Protein AF-B0X6Z0-F1 (afdb_monomer)

Structure (mmCIF, N/CA/C/O backbone):
data_AF-B0X6Z0-F1
#
_entry.id   AF-B0X6Z0-F1
#
loop_
_atom_site.group_PDB
_atom_site.id
_atom_site.type_symbol
_atom_site.label_atom_id
_atom_site.label_alt_id
_atom_site.label_comp_id
_atom_site.label_asym_id
_atom_site.label_entity_id
_atom_site.label_seq_id
_atom_site.pdbx_PDB_ins_code
_atom_site.Cartn_x
_atom_site.Cartn_y
_atom_site.Cartn_z
_atom_site.occupancy
_atom_site.B_iso_or_equiv
_atom_site.auth_seq_id
_atom_site.auth_comp_id
_atom_site.auth_asym_id
_atom_site.auth_atom_id
_atom_site.pdbx_PDB_model_num
ATOM 1 N N . MET A 1 1 ? 10.110 -52.602 -7.445 1.00 34.22 1 MET A N 1
ATOM 2 C CA . MET A 1 1 ? 10.114 -51.368 -8.257 1.00 34.22 1 MET A CA 1
ATOM 3 C C . MET A 1 1 ? 9.434 -50.284 -7.447 1.00 34.22 1 MET A C 1
ATOM 5 O O . MET A 1 1 ? 8.256 -50.415 -7.147 1.00 34.22 1 MET A O 1
ATOM 9 N N . ASN A 1 2 ? 10.219 -49.299 -7.014 1.00 28.97 2 ASN A N 1
ATOM 10 C CA . ASN A 1 2 ? 9.764 -48.130 -6.269 1.00 28.97 2 ASN A CA 1
ATOM 11 C C . ASN A 1 2 ? 8.972 -47.207 -7.196 1.00 28.97 2 ASN A C 1
ATOM 13 O O . ASN A 1 2 ? 9.487 -46.835 -8.247 1.00 28.97 2 ASN A O 1
ATOM 17 N N . ILE A 1 3 ? 7.781 -46.784 -6.779 1.00 31.48 3 ILE A N 1
ATOM 18 C CA . ILE A 1 3 ? 7.167 -45.555 -7.284 1.00 31.48 3 ILE A CA 1
ATOM 19 C C . ILE A 1 3 ? 6.867 -44.697 -6.061 1.00 31.48 3 ILE A C 1
ATOM 21 O O . ILE A 1 3 ? 5.924 -44.934 -5.312 1.00 31.48 3 ILE A O 1
ATOM 25 N N . ILE A 1 4 ? 7.762 -43.739 -5.845 1.00 33.81 4 ILE A N 1
ATOM 26 C CA . ILE A 1 4 ? 7.610 -42.635 -4.908 1.00 33.81 4 ILE A CA 1
ATOM 27 C C . ILE A 1 4 ? 6.585 -41.697 -5.550 1.00 33.81 4 ILE A C 1
ATOM 29 O O . ILE A 1 4 ? 6.889 -41.013 -6.524 1.00 33.81 4 ILE A O 1
ATOM 33 N N . GLY A 1 5 ? 5.350 -41.725 -5.052 1.00 30.39 5 GLY A N 1
ATOM 34 C CA . GLY A 1 5 ? 4.329 -40.743 -5.398 1.00 30.39 5 GLY A CA 1
ATOM 35 C C . GLY A 1 5 ? 4.616 -39.451 -4.645 1.00 30.39 5 GLY A C 1
ATOM 36 O O . GLY A 1 5 ? 4.446 -39.391 -3.430 1.00 30.39 5 GLY A O 1
ATOM 37 N N . ILE A 1 6 ? 5.104 -38.445 -5.364 1.00 36.00 6 ILE A N 1
ATOM 38 C CA . ILE A 1 6 ? 5.365 -37.101 -4.853 1.00 36.00 6 ILE A CA 1
ATOM 39 C C . ILE A 1 6 ? 4.014 -36.467 -4.508 1.00 36.00 6 ILE A C 1
ATOM 41 O O . ILE A 1 6 ? 3.263 -36.057 -5.391 1.00 36.00 6 ILE A O 1
ATOM 45 N N . SER A 1 7 ? 3.695 -36.410 -3.216 1.00 34.91 7 SER A N 1
ATOM 46 C CA . SER A 1 7 ? 2.620 -35.568 -2.698 1.00 34.91 7 SER A CA 1
ATOM 47 C C . SER A 1 7 ? 2.951 -34.113 -3.019 1.00 34.91 7 SER A C 1
ATOM 49 O O . SER A 1 7 ? 3.935 -33.570 -2.514 1.00 34.91 7 SER A O 1
ATOM 51 N N . GLY A 1 8 ? 2.141 -33.502 -3.885 1.00 29.94 8 GLY A N 1
ATOM 52 C CA . GLY A 1 8 ? 2.207 -32.085 -4.215 1.00 29.94 8 GLY A CA 1
ATOM 53 C C . GLY A 1 8 ? 2.088 -31.246 -2.948 1.00 29.94 8 GLY A C 1
ATOM 54 O O . GLY A 1 8 ? 1.051 -31.227 -2.286 1.00 29.94 8 GLY A O 1
ATOM 55 N N . LEU A 1 9 ? 3.182 -30.581 -2.603 1.00 29.55 9 LEU A N 1
ATOM 56 C CA . LEU A 1 9 ? 3.266 -29.650 -1.494 1.00 29.55 9 LEU A CA 1
ATOM 57 C C . LEU A 1 9 ? 2.602 -28.350 -1.961 1.00 29.55 9 LEU A C 1
ATOM 59 O O . LEU A 1 9 ? 3.234 -27.498 -2.579 1.00 29.55 9 LEU A O 1
ATOM 63 N N . ILE A 1 10 ? 1.295 -28.229 -1.726 1.00 29.22 10 ILE A N 1
ATOM 64 C CA . ILE A 1 10 ? 0.615 -26.936 -1.785 1.00 29.22 10 ILE A CA 1
ATOM 65 C C . ILE A 1 10 ? 1.205 -26.119 -0.636 1.00 29.22 10 ILE A C 1
ATOM 67 O O . ILE A 1 10 ? 0.884 -26.352 0.530 1.00 29.22 10 ILE A O 1
ATOM 71 N N . ILE A 1 11 ? 2.103 -25.189 -0.957 1.00 32.22 11 ILE A N 1
ATOM 72 C CA . ILE A 1 11 ? 2.553 -24.172 -0.009 1.00 32.22 11 ILE A CA 1
ATOM 73 C C . ILE A 1 11 ? 1.380 -23.205 0.166 1.00 32.22 11 ILE A C 1
ATOM 75 O O . ILE A 1 11 ? 1.275 -22.182 -0.500 1.00 32.22 11 ILE A O 1
ATOM 79 N N . VAL A 1 12 ? 0.455 -23.563 1.053 1.00 34.00 12 VAL A N 1
ATOM 80 C CA . VAL A 1 12 ? -0.412 -22.581 1.695 1.00 34.00 12 VAL A CA 1
ATOM 81 C C . VAL A 1 12 ? 0.497 -21.840 2.663 1.00 34.00 12 VAL A C 1
ATOM 83 O O . VAL A 1 12 ? 0.968 -22.431 3.636 1.00 34.00 12 VAL A O 1
ATOM 86 N N . ALA A 1 13 ? 0.787 -20.570 2.389 1.00 32.94 13 ALA A N 1
ATOM 87 C CA . ALA A 1 13 ? 1.442 -19.696 3.352 1.00 32.94 13 ALA A CA 1
ATOM 88 C C . ALA A 1 13 ? 0.495 -19.487 4.547 1.00 32.94 13 ALA A C 1
ATOM 90 O O . ALA A 1 13 ? -0.263 -18.523 4.624 1.00 32.94 13 ALA A O 1
ATOM 91 N N . TYR A 1 14 ? 0.498 -20.444 5.474 1.00 32.75 14 TYR A N 1
ATOM 92 C CA . TYR A 1 14 ? -0.059 -20.276 6.803 1.00 32.75 14 TYR A CA 1
ATOM 93 C C . TYR A 1 14 ? 0.848 -19.294 7.543 1.00 32.75 14 TYR A C 1
ATOM 95 O O . TYR A 1 14 ? 1.932 -19.651 8.001 1.00 32.75 14 TYR A O 1
ATOM 103 N N . PHE A 1 15 ? 0.400 -18.047 7.679 1.00 38.81 15 PHE A N 1
ATOM 104 C CA . PHE A 1 15 ? 0.960 -17.115 8.653 1.00 38.81 15 PHE A CA 1
ATOM 105 C C . PHE A 1 15 ? 0.580 -17.590 10.063 1.00 38.81 15 PHE A C 1
ATOM 107 O O . PHE A 1 15 ? -0.334 -17.066 10.696 1.00 38.81 15 PHE A O 1
ATOM 114 N N . SER A 1 16 ? 1.257 -18.627 10.556 1.00 35.12 16 SER A N 1
ATOM 115 C CA . SER A 1 16 ? 1.177 -19.064 11.947 1.00 35.12 16 SER A CA 1
ATOM 116 C C . SER A 1 16 ? 2.474 -18.721 12.677 1.00 35.12 16 SER A C 1
ATOM 118 O O . SER A 1 16 ? 3.439 -19.475 12.635 1.00 35.12 16 SER A O 1
ATOM 120 N N . GLY A 1 17 ? 2.447 -17.579 13.369 1.00 44.34 17 GLY A N 1
ATOM 121 C CA . GLY A 1 17 ? 3.056 -17.400 14.689 1.00 44.34 17 GLY A CA 1
ATOM 122 C C . GLY A 1 17 ? 4.579 -17.471 14.814 1.00 44.34 17 GLY A C 1
ATOM 123 O O . GLY A 1 17 ? 5.116 -18.447 15.325 1.00 44.34 17 GLY A O 1
ATOM 124 N N . ALA A 1 18 ? 5.236 -16.342 14.563 1.00 31.64 18 ALA A N 1
ATOM 125 C CA . ALA A 1 18 ? 6.288 -15.834 15.442 1.00 31.64 18 ALA A CA 1
ATOM 126 C C . ALA A 1 18 ? 5.908 -14.389 15.800 1.00 31.64 18 ALA A C 1
ATOM 128 O O . ALA A 1 18 ? 5.346 -13.696 14.953 1.00 31.64 18 ALA A O 1
ATOM 129 N N . CYS A 1 19 ? 6.168 -13.933 17.031 1.00 35.41 19 CYS A N 1
ATOM 130 C CA . CYS A 1 19 ? 6.003 -12.534 17.445 1.00 35.41 19 CYS A CA 1
ATOM 131 C C . CYS A 1 19 ? 6.966 -11.618 16.668 1.00 35.41 19 CYS A C 1
ATOM 133 O O . CYS A 1 19 ? 7.902 -11.065 17.238 1.00 35.41 19 CYS A O 1
ATOM 135 N N . SER A 1 20 ? 6.773 -11.458 15.362 1.00 49.12 20 SER A N 1
ATOM 136 C CA . SER A 1 20 ? 7.268 -10.275 14.683 1.00 49.12 20 SER A CA 1
ATOM 137 C C . SER A 1 20 ? 6.377 -9.136 15.146 1.00 49.12 20 SER A C 1
ATOM 139 O O . SER A 1 20 ? 5.167 -9.164 14.920 1.00 49.12 20 SER A O 1
ATOM 141 N N . ALA A 1 21 ? 6.969 -8.154 15.824 1.00 76.75 21 ALA A N 1
ATOM 142 C CA . ALA A 1 21 ? 6.312 -6.872 16.013 1.00 76.75 21 ALA A CA 1
ATOM 143 C C . ALA A 1 21 ? 5.848 -6.363 14.639 1.00 76.75 21 ALA A C 1
ATOM 145 O O . ALA A 1 21 ? 6.550 -6.556 13.635 1.00 76.75 21 ALA A O 1
ATOM 146 N N . TRP 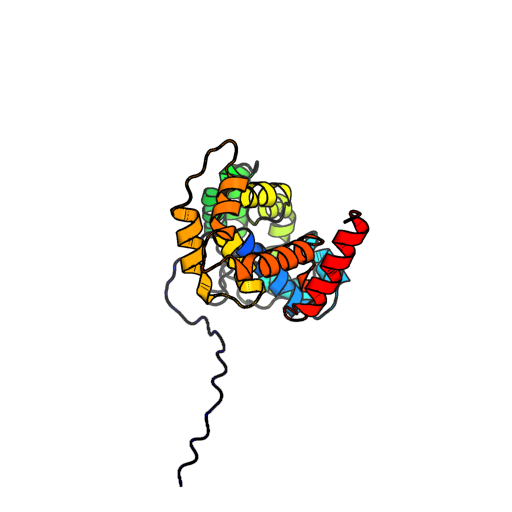A 1 22 ? 4.652 -5.776 14.594 1.00 91.44 22 TRP A N 1
ATOM 147 C CA . TRP A 1 22 ? 4.181 -5.073 13.406 1.00 91.44 22 TRP A CA 1
ATOM 148 C C . TRP A 1 22 ? 5.204 -3.992 13.026 1.00 91.44 22 TRP A C 1
ATOM 150 O O . TRP A 1 22 ? 5.943 -3.497 13.880 1.00 91.44 22 TRP A O 1
ATOM 160 N N . LYS A 1 23 ? 5.301 -3.675 11.735 1.00 93.25 23 LYS A N 1
ATOM 161 C CA . LYS A 1 23 ? 6.200 -2.639 11.228 1.00 93.25 23 LYS A CA 1
ATOM 162 C C . LYS A 1 23 ? 5.440 -1.732 10.265 1.00 93.25 23 LYS A C 1
ATOM 164 O O . LYS A 1 23 ? 4.589 -2.240 9.536 1.00 93.25 23 LYS A O 1
ATOM 169 N N . PRO A 1 24 ? 5.813 -0.444 10.193 1.00 94.69 24 PRO A N 1
ATOM 170 C CA . PRO A 1 24 ? 5.282 0.466 9.194 1.00 94.69 24 PRO A CA 1
ATOM 171 C C . PRO A 1 24 ? 5.448 -0.049 7.763 1.00 94.69 24 PRO A C 1
ATOM 173 O O . PRO A 1 24 ? 6.570 -0.362 7.339 1.00 94.69 24 PRO A O 1
ATOM 176 N N . LEU A 1 25 ? 4.332 -0.062 7.041 1.00 91.19 25 LEU A N 1
ATOM 177 C CA . LEU A 1 25 ? 4.196 -0.514 5.664 1.00 91.19 25 LEU A CA 1
ATOM 178 C C . LEU A 1 25 ? 4.751 0.537 4.702 1.00 91.19 25 LEU A C 1
ATOM 180 O O . LEU A 1 25 ? 4.586 1.733 4.916 1.00 91.19 25 LEU A O 1
ATOM 184 N N . SER A 1 26 ? 5.389 0.103 3.629 1.00 86.25 26 SER A N 1
ATOM 185 C CA . SER A 1 26 ? 5.734 0.927 2.470 1.00 86.25 26 SER A CA 1
ATOM 186 C C . SER A 1 26 ? 4.503 1.220 1.599 1.00 86.25 26 SER A C 1
ATOM 188 O O . SER A 1 26 ? 3.486 0.526 1.723 1.00 86.25 26 SER A O 1
ATOM 190 N N . PRO A 1 27 ? 4.569 2.214 0.688 1.00 83.88 27 PRO A N 1
ATOM 191 C CA . PRO A 1 27 ? 3.536 2.417 -0.329 1.00 83.88 27 PRO A CA 1
ATOM 192 C C . PRO A 1 27 ? 3.150 1.130 -1.050 1.00 83.88 27 PRO A C 1
ATOM 194 O O . PRO A 1 27 ? 1.966 0.855 -1.222 1.00 83.88 27 PRO A O 1
ATOM 197 N N . GLU A 1 28 ? 4.132 0.284 -1.346 1.00 74.38 28 GLU A N 1
ATOM 198 C CA . GLU A 1 28 ? 3.913 -1.011 -1.978 1.00 74.38 28 GLU A CA 1
ATOM 199 C C . GLU A 1 28 ? 3.117 -1.986 -1.134 1.00 74.38 28 GLU A C 1
ATOM 201 O O . GLU A 1 28 ? 2.147 -2.566 -1.613 1.00 74.38 28 GLU A O 1
ATOM 206 N N . GLU A 1 29 ? 3.477 -2.147 0.134 1.00 81.62 29 GLU A N 1
ATOM 207 C CA . GLU A 1 29 ? 2.767 -3.066 1.021 1.00 81.62 29 GLU A CA 1
ATOM 208 C C . GLU A 1 29 ? 1.313 -2.614 1.241 1.00 81.62 29 GLU A C 1
ATOM 210 O O . GLU A 1 29 ? 0.401 -3.447 1.288 1.00 81.62 29 GLU A O 1
ATOM 215 N N . THR A 1 30 ? 1.061 -1.299 1.297 1.00 89.88 30 THR A N 1
ATOM 216 C CA . THR A 1 30 ? -0.315 -0.777 1.350 1.00 89.88 30 THR A CA 1
ATOM 217 C C . THR A 1 30 ? -1.064 -0.972 0.033 1.00 89.88 30 THR A C 1
ATOM 219 O O . THR A 1 30 ? -2.198 -1.446 0.051 1.00 89.88 30 THR A O 1
ATOM 222 N N . LEU A 1 31 ? -0.436 -0.691 -1.116 1.00 83.69 31 LEU A N 1
ATOM 223 C CA . LEU A 1 31 ? -1.045 -0.862 -2.433 1.00 83.69 31 LEU A CA 1
ATOM 224 C C . LEU A 1 31 ? -1.380 -2.329 -2.698 1.00 83.69 31 LEU A C 1
ATOM 226 O O . LEU A 1 31 ? -2.480 -2.636 -3.159 1.00 83.69 31 LEU A O 1
ATOM 230 N N . PHE A 1 32 ? -0.464 -3.237 -2.361 1.00 79.31 32 PHE A N 1
ATOM 231 C CA . PHE A 1 32 ? -0.694 -4.674 -2.414 1.00 79.31 32 PHE A CA 1
ATOM 232 C C . PHE A 1 32 ? -1.875 -5.071 -1.527 1.00 79.31 32 PHE A C 1
ATOM 234 O O . PHE A 1 32 ? -2.761 -5.787 -1.981 1.00 79.31 32 PHE A O 1
ATOM 241 N N . THR A 1 33 ? -1.942 -4.553 -0.296 1.00 87.62 33 THR A N 1
ATOM 242 C CA . THR A 1 33 ? -3.076 -4.796 0.608 1.00 87.62 33 THR A CA 1
ATOM 243 C C . THR A 1 33 ? -4.399 -4.368 -0.026 1.00 87.62 33 THR A C 1
ATOM 245 O O . THR A 1 33 ? -5.328 -5.172 -0.094 1.00 87.62 33 THR A O 1
ATOM 248 N N . TYR A 1 34 ? -4.496 -3.133 -0.533 1.00 89.81 34 TYR A N 1
ATOM 249 C CA . TYR A 1 34 ? -5.723 -2.650 -1.165 1.00 89.81 34 TYR A CA 1
ATOM 250 C C . TYR A 1 34 ? -6.098 -3.511 -2.371 1.00 89.81 34 TYR A C 1
ATOM 252 O O . TYR A 1 34 ? -7.198 -4.053 -2.418 1.00 89.81 34 TYR A O 1
ATOM 260 N N . THR A 1 35 ? -5.178 -3.684 -3.319 1.00 81.56 35 THR A N 1
ATOM 261 C CA . THR A 1 35 ? -5.438 -4.385 -4.586 1.00 81.56 35 THR A CA 1
ATOM 262 C C . THR A 1 35 ? -5.763 -5.862 -4.387 1.00 81.56 35 THR A C 1
ATOM 264 O O . THR A 1 35 ? -6.724 -6.332 -4.987 1.00 81.56 35 THR A O 1
ATOM 267 N N . ARG A 1 36 ? -5.068 -6.569 -3.485 1.00 83.62 36 ARG A N 1
ATOM 268 C CA . ARG A 1 36 ? -5.392 -7.957 -3.114 1.00 83.62 36 ARG A CA 1
ATOM 269 C C . ARG A 1 36 ? -6.792 -8.063 -2.512 1.00 83.62 36 ARG A C 1
ATOM 271 O O . ARG A 1 36 ? -7.571 -8.919 -2.916 1.00 83.62 36 ARG A O 1
ATOM 278 N N . CYS A 1 37 ? -7.149 -7.167 -1.592 1.00 90.75 37 CYS A N 1
ATOM 279 C CA . CYS A 1 37 ? -8.492 -7.158 -1.016 1.00 90.75 37 CYS A CA 1
ATOM 280 C C . CYS A 1 37 ? -9.573 -6.844 -2.059 1.00 90.75 37 CYS A C 1
ATOM 282 O O . CYS A 1 37 ? -10.666 -7.404 -1.991 1.00 90.75 37 CYS A O 1
ATOM 284 N N . MET A 1 38 ? -9.291 -5.965 -3.026 1.00 90.00 38 MET A N 1
ATOM 285 C CA . MET A 1 38 ? -10.206 -5.709 -4.141 1.00 90.00 38 MET A CA 1
ATOM 286 C C . MET A 1 38 ? -10.349 -6.949 -5.028 1.00 90.00 38 MET A C 1
ATOM 288 O O . MET A 1 38 ? -11.472 -7.344 -5.315 1.00 90.00 38 MET A O 1
ATOM 292 N N . GLU A 1 39 ? -9.241 -7.580 -5.422 1.00 80.31 39 GLU A N 1
ATOM 293 C CA . GLU A 1 39 ? -9.201 -8.789 -6.257 1.00 80.31 39 GLU A CA 1
ATOM 294 C C . GLU A 1 39 ? -10.055 -9.911 -5.649 1.00 80.31 39 GLU A C 1
ATOM 296 O O . GLU A 1 39 ? -11.002 -10.390 -6.281 1.00 80.31 39 GLU A O 1
ATOM 301 N N . ASP A 1 40 ? -9.783 -10.253 -4.388 1.00 83.69 40 ASP A N 1
ATOM 302 C CA . ASP A 1 40 ? -10.418 -11.376 -3.699 1.00 83.69 40 ASP A CA 1
ATOM 303 C C . ASP A 1 40 ? -11.934 -11.168 -3.492 1.00 83.69 40 ASP A C 1
ATOM 305 O O . ASP A 1 40 ? -12.695 -12.135 -3.422 1.00 83.69 40 ASP A O 1
ATOM 309 N N . ILE A 1 41 ? -12.395 -9.915 -3.367 1.00 93.31 41 ILE A N 1
ATOM 310 C CA . ILE A 1 41 ? -13.746 -9.601 -2.859 1.00 93.31 41 ILE A CA 1
ATOM 311 C C . ILE A 1 41 ? -14.647 -8.984 -3.928 1.00 93.31 41 ILE A C 1
ATOM 313 O O . ILE A 1 41 ? -15.851 -9.263 -3.957 1.00 93.31 41 ILE A O 1
ATOM 317 N N . ALA A 1 42 ? -14.094 -8.181 -4.840 1.00 89.19 42 ALA A N 1
ATOM 318 C CA . ALA A 1 42 ? -14.834 -7.724 -6.010 1.00 89.19 42 ALA A CA 1
ATOM 319 C C . ALA A 1 42 ? -15.173 -8.911 -6.917 1.00 89.19 42 ALA A C 1
ATOM 321 O O . ALA A 1 42 ? -16.269 -8.937 -7.484 1.00 89.19 42 ALA A O 1
ATOM 322 N N . ALA A 1 43 ? -14.273 -9.902 -7.008 1.00 86.19 43 ALA A N 1
ATOM 323 C CA . ALA A 1 43 ? -14.431 -11.097 -7.836 1.00 86.19 43 ALA A CA 1
ATOM 324 C C . ALA A 1 43 ? -14.819 -10.746 -9.290 1.00 86.19 43 ALA A C 1
ATOM 326 O O . ALA A 1 43 ? -15.769 -11.295 -9.847 1.00 86.19 43 ALA A O 1
ATOM 327 N N . GLY A 1 44 ? -14.112 -9.772 -9.877 1.00 78.69 44 GLY A N 1
ATOM 328 C CA . GLY A 1 44 ? -14.351 -9.262 -11.235 1.00 78.69 44 GLY A CA 1
ATOM 329 C C . GLY A 1 44 ? -15.339 -8.091 -11.344 1.00 78.69 44 GLY A C 1
ATOM 330 O O . GLY A 1 44 ? -15.543 -7.570 -12.438 1.00 78.69 44 GLY A O 1
ATOM 331 N N . ASP A 1 45 ? -15.936 -7.637 -10.238 1.00 86.81 45 ASP A N 1
ATOM 332 C CA . ASP A 1 45 ? -16.815 -6.459 -10.208 1.00 86.81 45 ASP A CA 1
ATOM 333 C C . ASP A 1 45 ? -16.011 -5.144 -10.247 1.00 86.81 45 ASP A C 1
ATOM 335 O O . ASP A 1 45 ? -15.633 -4.572 -9.221 1.00 86.81 45 ASP A O 1
ATOM 339 N N . LEU A 1 46 ? -15.718 -4.674 -11.461 1.00 84.50 46 LEU A N 1
ATOM 340 C CA . LEU A 1 46 ? -14.875 -3.497 -11.686 1.00 84.50 46 LEU A CA 1
ATOM 341 C C . LEU A 1 46 ? -15.487 -2.194 -11.160 1.00 84.50 46 LEU A C 1
ATOM 343 O O . LEU A 1 46 ? -14.751 -1.315 -10.716 1.00 84.50 46 LEU A O 1
ATOM 347 N N . GLU A 1 47 ? -16.811 -2.045 -11.205 1.00 88.88 47 GLU A N 1
ATOM 348 C CA . GLU A 1 47 ? -17.470 -0.825 -10.722 1.00 88.88 47 GLU A CA 1
ATOM 349 C C . GLU A 1 47 ? -17.390 -0.728 -9.200 1.00 88.88 47 GLU A C 1
ATOM 351 O O . GLU A 1 47 ? -17.124 0.344 -8.655 1.00 88.88 47 GLU A O 1
ATOM 356 N N . LEU A 1 48 ? -17.523 -1.862 -8.510 1.00 91.12 48 LEU A N 1
ATOM 357 C CA . LEU A 1 48 ? -17.316 -1.927 -7.071 1.00 91.12 48 LEU A CA 1
ATOM 358 C C . LEU A 1 48 ? -15.858 -1.633 -6.686 1.00 91.12 48 LEU A C 1
ATOM 360 O O . LEU A 1 48 ? -15.614 -0.824 -5.790 1.00 91.12 48 LEU A O 1
ATOM 364 N N . ALA A 1 49 ? -14.889 -2.211 -7.402 1.00 86.94 49 ALA A N 1
ATOM 365 C CA . ALA A 1 49 ? -13.472 -1.931 -7.169 1.00 86.94 49 ALA A CA 1
ATOM 366 C C . ALA A 1 49 ? -13.137 -0.439 -7.362 1.00 86.94 49 ALA A C 1
ATOM 368 O O . ALA A 1 49 ? -12.449 0.152 -6.531 1.00 86.94 49 ALA A O 1
ATOM 369 N N . LYS A 1 50 ? -13.684 0.208 -8.403 1.00 85.94 50 LYS A N 1
ATOM 370 C CA . LYS A 1 50 ? -13.500 1.651 -8.645 1.00 85.94 50 LYS A CA 1
ATOM 371 C C . LYS A 1 50 ? -14.017 2.515 -7.494 1.00 85.94 50 LYS A C 1
ATOM 373 O O . LYS A 1 50 ? -13.344 3.479 -7.136 1.00 85.94 50 LYS A O 1
ATOM 378 N N . LYS A 1 51 ? -15.164 2.172 -6.890 1.00 92.88 51 LYS A N 1
ATOM 379 C CA . LYS A 1 51 ? -15.665 2.871 -5.689 1.00 92.88 51 LYS A CA 1
ATOM 380 C C . LYS A 1 51 ? -14.659 2.779 -4.541 1.00 92.88 51 LYS A C 1
ATOM 382 O O . LYS A 1 51 ? -14.319 3.787 -3.927 1.00 92.88 51 LYS A O 1
ATOM 387 N N . TRP A 1 52 ? -14.128 1.587 -4.288 1.00 94.50 52 TRP A N 1
ATOM 388 C CA . TRP A 1 52 ? -13.161 1.376 -3.213 1.00 94.50 52 TRP A CA 1
ATOM 389 C C . TRP A 1 52 ? -11.838 2.114 -3.437 1.00 94.50 52 TRP A C 1
ATOM 391 O O . TRP A 1 52 ? -11.252 2.606 -2.477 1.00 94.50 52 TRP A O 1
ATOM 401 N N . MET A 1 53 ? -11.391 2.263 -4.687 1.00 86.44 53 MET A N 1
ATOM 402 C CA . MET A 1 53 ? -10.180 3.029 -5.012 1.00 86.44 53 MET A CA 1
ATOM 403 C C . MET A 1 53 ? -10.289 4.519 -4.714 1.00 86.44 53 MET A C 1
ATOM 405 O O . MET A 1 53 ? -9.290 5.145 -4.374 1.00 86.44 53 MET A O 1
ATOM 409 N N . ILE A 1 54 ? -11.489 5.088 -4.827 1.00 89.38 54 ILE A N 1
ATOM 410 C CA . ILE A 1 54 ? -11.754 6.472 -4.418 1.00 89.38 54 ILE A CA 1
ATOM 411 C C . ILE A 1 54 ? -12.196 6.560 -2.953 1.00 89.38 54 ILE A C 1
ATOM 413 O O . ILE A 1 54 ? -12.718 7.587 -2.531 1.00 89.38 54 ILE A O 1
ATOM 417 N N . TRP A 1 55 ? -11.974 5.489 -2.180 1.00 93.81 55 TRP A N 1
ATOM 418 C CA . TRP A 1 55 ? -12.277 5.401 -0.752 1.00 93.81 55 TRP A CA 1
ATOM 419 C C . TRP A 1 55 ? -13.767 5.591 -0.440 1.00 93.81 55 TRP A C 1
ATOM 421 O O . TRP A 1 55 ? -14.147 5.992 0.657 1.00 93.81 55 TRP A O 1
ATOM 431 N N . GLN A 1 56 ? -14.635 5.270 -1.402 1.00 93.56 56 GLN A N 1
ATOM 432 C CA . GLN A 1 56 ? -16.073 5.245 -1.196 1.00 93.56 56 GLN A CA 1
ATOM 433 C C . GLN A 1 56 ? -16.472 3.898 -0.591 1.00 93.56 56 GLN A C 1
ATOM 435 O O . GLN A 1 56 ? -16.455 2.860 -1.255 1.00 93.56 56 GLN A O 1
ATOM 440 N N . VAL A 1 57 ? -16.847 3.934 0.685 1.00 94.12 57 VAL A N 1
ATOM 441 C CA . VAL A 1 57 ? -17.252 2.763 1.464 1.00 94.12 57 VAL A CA 1
ATOM 442 C C . VAL A 1 57 ? -18.754 2.827 1.741 1.00 94.12 57 VAL A C 1
ATOM 444 O O . VAL A 1 57 ? -19.233 3.712 2.447 1.00 94.12 57 VAL A O 1
ATOM 447 N N . GLU A 1 58 ? -19.500 1.868 1.195 1.00 90.69 58 GLU A N 1
ATOM 448 C CA . GLU A 1 58 ? -20.938 1.690 1.414 1.00 90.69 58 GLU A CA 1
ATOM 449 C C . GLU A 1 58 ? -21.207 0.545 2.409 1.00 90.69 58 GLU A C 1
ATOM 451 O O . GLU A 1 58 ? -20.403 -0.375 2.574 1.00 90.69 58 GLU A O 1
ATOM 456 N N . GLU A 1 59 ? -22.347 0.590 3.105 1.00 90.69 59 GLU A N 1
ATOM 457 C CA . GLU A 1 59 ? -22.737 -0.459 4.054 1.00 90.69 59 GLU A CA 1
ATOM 458 C C . GLU A 1 59 ? -23.398 -1.651 3.342 1.00 90.69 59 GLU A C 1
ATOM 460 O O . GLU A 1 59 ? -24.588 -1.919 3.500 1.00 90.69 59 GLU A O 1
ATOM 465 N N . ASP A 1 60 ? -22.610 -2.384 2.555 1.00 92.00 60 ASP A N 1
ATOM 466 C CA . ASP A 1 60 ? -23.033 -3.613 1.880 1.00 92.00 60 ASP A CA 1
ATOM 467 C C . ASP A 1 60 ? -22.143 -4.822 2.250 1.00 92.00 60 ASP A C 1
ATOM 469 O O . ASP A 1 60 ? -21.027 -4.652 2.755 1.00 92.00 60 ASP A O 1
ATOM 473 N N . PRO A 1 61 ? -22.607 -6.070 2.030 1.00 93.75 61 PRO A N 1
ATOM 474 C CA . PRO A 1 61 ? -21.863 -7.264 2.428 1.00 93.75 61 PRO A CA 1
ATOM 475 C C . PRO A 1 61 ? -20.468 -7.409 1.801 1.00 93.75 61 PRO A C 1
ATOM 477 O O . PRO A 1 61 ? -19.557 -7.871 2.493 1.00 93.75 61 PRO A O 1
ATOM 480 N N . LYS A 1 62 ? -20.280 -7.030 0.526 1.00 95.12 62 LYS A N 1
ATOM 481 C CA . LYS A 1 62 ? -18.973 -7.129 -0.143 1.00 95.12 62 LYS A CA 1
ATOM 482 C C . LYS A 1 62 ? -18.036 -6.058 0.398 1.00 95.12 62 LYS A C 1
ATOM 484 O O . LYS A 1 62 ? -16.940 -6.391 0.846 1.00 95.12 62 LYS A O 1
ATOM 489 N N . THR A 1 63 ? -18.488 -4.805 0.455 1.00 96.56 63 THR A N 1
ATOM 490 C CA . THR A 1 63 ? -17.689 -3.703 1.008 1.00 96.56 63 THR A CA 1
ATOM 491 C C . THR A 1 63 ? -17.306 -3.960 2.462 1.00 96.56 63 THR A C 1
ATOM 493 O O . THR A 1 63 ? -16.177 -3.693 2.866 1.00 96.56 63 THR A O 1
ATOM 496 N N . ALA A 1 64 ? -18.188 -4.576 3.250 1.00 97.19 64 ALA A N 1
ATOM 497 C CA . ALA A 1 64 ? -17.869 -4.949 4.620 1.00 97.19 64 ALA A CA 1
ATOM 498 C C . ALA A 1 64 ? -16.696 -5.930 4.715 1.00 97.19 64 ALA A C 1
ATOM 500 O O . ALA A 1 64 ? -15.865 -5.817 5.622 1.00 97.19 64 ALA A O 1
ATOM 501 N N . CYS A 1 65 ? -16.620 -6.906 3.807 1.00 97.44 65 CYS A N 1
ATOM 502 C CA . CYS A 1 65 ? -15.490 -7.825 3.783 1.00 97.44 65 CYS A CA 1
ATOM 503 C C . CYS A 1 65 ? -14.237 -7.169 3.208 1.00 97.44 65 CYS A C 1
ATOM 505 O O . CYS A 1 65 ? -13.152 -7.449 3.713 1.00 97.44 65 CYS A O 1
ATOM 507 N N . TYR A 1 66 ? -14.380 -6.266 2.234 1.00 97.44 66 TYR A N 1
ATOM 508 C CA . TYR A 1 66 ? -13.268 -5.473 1.712 1.00 97.44 66 TYR A CA 1
ATOM 509 C C . TYR A 1 66 ? -12.618 -4.642 2.816 1.00 97.44 66 TYR A C 1
ATOM 511 O O . TYR A 1 66 ? -11.427 -4.796 3.077 1.00 97.44 66 TYR A O 1
ATOM 519 N N . VAL A 1 67 ? -13.411 -3.868 3.560 1.00 97.62 67 VAL A N 1
ATOM 520 C CA . VAL A 1 67 ? -12.914 -3.070 4.686 1.00 97.62 67 VAL A CA 1
ATOM 521 C C . VAL A 1 67 ? -12.257 -3.954 5.734 1.00 97.62 67 VAL A C 1
ATOM 523 O O . VAL A 1 67 ? -11.164 -3.632 6.188 1.00 97.62 67 VAL A O 1
ATOM 526 N N . LYS A 1 68 ? -12.865 -5.096 6.091 1.00 97.19 68 LYS A N 1
ATOM 527 C CA . LYS A 1 68 ? -12.231 -6.052 7.009 1.00 97.19 68 LYS A CA 1
ATOM 528 C C . LYS A 1 68 ? -10.864 -6.510 6.492 1.00 97.19 68 LYS A C 1
ATOM 530 O O . LYS A 1 68 ? -9.920 -6.546 7.276 1.00 97.19 68 LYS A O 1
ATOM 535 N N . CYS A 1 69 ? -10.775 -6.900 5.223 1.00 97.62 69 CYS A N 1
ATOM 536 C CA . CYS A 1 69 ? -9.530 -7.349 4.611 1.00 97.62 69 CYS A CA 1
ATOM 537 C C . CYS A 1 69 ? -8.460 -6.253 4.691 1.00 97.62 69 CYS A C 1
ATOM 539 O O . CYS A 1 69 ? -7.366 -6.509 5.190 1.00 97.62 69 CYS A O 1
ATOM 541 N N . VAL A 1 70 ? -8.817 -5.019 4.325 1.00 97.69 70 VAL A N 1
ATOM 542 C CA . VAL A 1 70 ? -7.909 -3.868 4.350 1.00 97.69 70 VAL A CA 1
ATOM 543 C C . VAL A 1 70 ? -7.438 -3.555 5.765 1.00 97.69 70 VAL A C 1
ATOM 545 O O . VAL A 1 70 ? -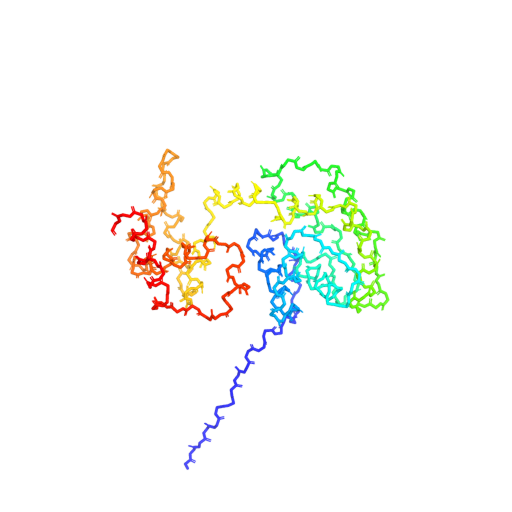6.237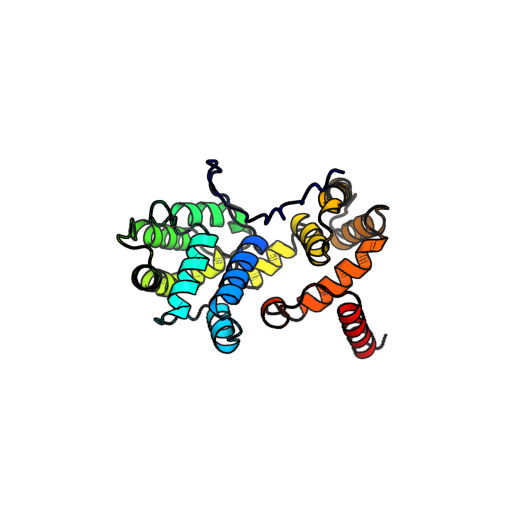 -3.516 5.998 1.00 97.69 70 VAL A O 1
ATOM 548 N N . VAL A 1 71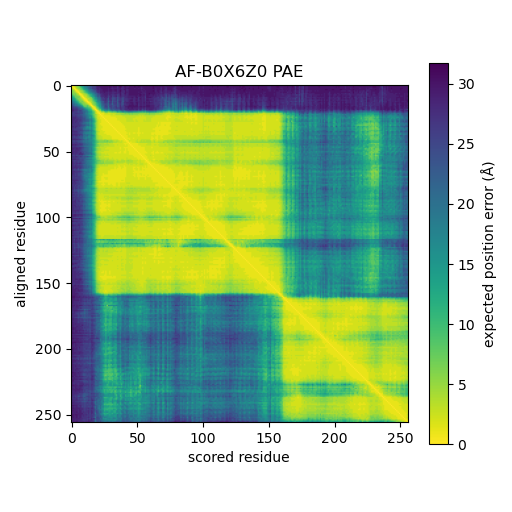 ? -8.333 -3.399 6.748 1.00 97.25 71 VAL A N 1
ATOM 549 C CA . VAL A 1 71 ? -7.891 -3.046 8.111 1.00 97.25 71 VAL A CA 1
ATOM 550 C C . VAL A 1 71 ? -7.083 -4.163 8.777 1.00 97.25 71 VAL A C 1
ATOM 552 O O . VAL A 1 71 ? -6.267 -3.881 9.650 1.00 97.25 71 VAL A O 1
ATOM 555 N N . VAL A 1 72 ? -7.278 -5.424 8.374 1.00 96.19 72 VAL A N 1
ATOM 556 C CA . VAL A 1 72 ? -6.420 -6.536 8.807 1.00 96.19 72 VAL A CA 1
ATOM 557 C C . VAL A 1 72 ? -5.052 -6.453 8.134 1.00 96.19 72 VAL A C 1
ATOM 559 O O . VAL A 1 72 ? -4.044 -6.547 8.828 1.00 96.19 72 VAL A O 1
ATOM 562 N N . GLY A 1 73 ? -5.001 -6.243 6.816 1.00 94.62 73 GLY A N 1
ATOM 563 C CA . GLY A 1 73 ? -3.746 -6.144 6.064 1.00 94.62 73 GLY A CA 1
ATOM 564 C C . GLY A 1 73 ? -2.898 -4.934 6.464 1.00 94.62 73 GLY A C 1
ATOM 565 O O . GLY A 1 73 ? -1.691 -5.060 6.636 1.00 94.62 73 GLY A O 1
ATOM 566 N N . LEU A 1 74 ? -3.536 -3.795 6.750 1.00 96.50 74 LEU A N 1
ATOM 567 C CA . LEU A 1 74 ? -2.875 -2.607 7.299 1.00 96.50 74 LEU A CA 1
ATOM 568 C C . LEU A 1 74 ? -2.445 -2.783 8.767 1.00 96.50 74 LEU A C 1
ATOM 570 O O . LEU A 1 74 ? -1.750 -1.938 9.325 1.00 96.50 74 LEU A O 1
ATOM 574 N N . GLY A 1 75 ? -2.867 -3.868 9.423 1.00 95.62 75 GLY A N 1
ATOM 575 C CA . GLY A 1 75 ? -2.601 -4.127 10.834 1.00 95.62 75 GLY A CA 1
ATOM 576 C C . GLY A 1 75 ? -3.416 -3.264 11.798 1.00 95.62 75 GLY A C 1
ATOM 577 O O . GLY A 1 75 ? -3.145 -3.287 12.993 1.00 95.62 75 GLY A O 1
ATOM 578 N N . LEU A 1 76 ? -4.428 -2.533 11.326 1.00 96.50 76 LEU A N 1
ATOM 579 C CA . LEU A 1 76 ? -5.341 -1.748 12.165 1.00 96.50 76 LEU A CA 1
ATOM 580 C C . LEU A 1 76 ? -6.316 -2.624 12.961 1.00 96.50 76 LEU A C 1
ATOM 582 O O . LEU A 1 76 ? -6.904 -2.158 13.938 1.00 96.50 76 LEU A O 1
ATOM 586 N N . PHE A 1 77 ? -6.488 -3.890 12.575 1.00 96.31 77 PHE A N 1
ATOM 587 C CA . PHE A 1 77 ? -7.293 -4.871 13.292 1.00 96.31 77 PHE A CA 1
ATOM 588 C C . PHE A 1 77 ? -6.600 -6.233 13.359 1.00 96.31 77 PHE A C 1
ATOM 590 O O . PHE A 1 77 ? -6.287 -6.845 12.342 1.00 96.31 77 PHE A O 1
ATOM 597 N N . ASP A 1 78 ? -6.436 -6.761 14.568 1.00 93.56 78 ASP A N 1
ATOM 598 C CA . ASP A 1 78 ? -5.942 -8.119 14.783 1.00 93.56 78 ASP A CA 1
ATOM 599 C C . ASP A 1 78 ? -7.123 -9.095 14.841 1.00 93.56 78 ASP A C 1
ATOM 601 O O . ASP A 1 78 ? -7.945 -9.055 15.760 1.00 93.56 78 ASP A O 1
ATOM 605 N N . ASN A 1 79 ? -7.206 -9.999 13.863 1.00 90.94 79 ASN A N 1
ATOM 606 C CA . ASN A 1 79 ? -8.298 -10.966 13.766 1.00 90.94 79 ASN A CA 1
ATOM 607 C C . ASN A 1 79 ? -8.249 -12.059 14.853 1.00 90.94 79 ASN A C 1
ATOM 609 O O . ASN A 1 79 ? -9.299 -12.604 15.199 1.00 90.94 79 ASN A O 1
ATOM 613 N N . SER A 1 80 ? -7.072 -12.351 15.415 1.00 89.50 80 SER A N 1
ATOM 614 C CA . SER A 1 80 ? -6.891 -13.342 16.483 1.00 89.50 80 SER A CA 1
ATOM 615 C C . SER A 1 80 ? -7.363 -12.787 17.822 1.00 89.50 80 SER A C 1
ATOM 617 O O . SER A 1 80 ? -8.193 -13.401 18.494 1.00 89.50 80 SER A O 1
ATOM 619 N N . SER A 1 81 ? -6.892 -11.589 18.188 1.00 91.69 81 SER A N 1
ATOM 620 C CA . SER A 1 81 ? -7.310 -10.916 19.429 1.00 91.69 81 SER A CA 1
ATOM 621 C C . SER A 1 81 ? -8.609 -10.113 19.291 1.00 91.69 81 SER A C 1
ATOM 623 O O . SER A 1 81 ? -9.123 -9.597 20.284 1.00 91.69 81 SER A O 1
ATOM 625 N N . LYS A 1 82 ? -9.158 -10.007 18.075 1.00 94.62 82 LYS A N 1
ATOM 626 C CA . LYS A 1 82 ? -10.366 -9.240 17.719 1.00 94.62 82 LYS A CA 1
ATOM 627 C C . LYS A 1 82 ? -10.305 -7.782 18.169 1.00 94.62 82 LYS A C 1
ATOM 629 O O . LYS A 1 82 ? -11.305 -7.231 18.630 1.00 94.62 82 LYS A O 1
ATOM 634 N N . THR A 1 83 ? -9.133 -7.170 18.082 1.00 94.44 83 THR A N 1
ATOM 635 C CA . THR A 1 83 ? -8.861 -5.866 18.692 1.00 94.44 83 THR A CA 1
ATOM 636 C C . THR A 1 83 ? -8.291 -4.902 17.663 1.00 94.44 83 THR A C 1
ATOM 638 O O . THR A 1 83 ? -7.381 -5.261 16.917 1.00 94.44 83 THR A O 1
ATOM 641 N N . PHE A 1 84 ? -8.814 -3.674 17.646 1.00 95.88 84 PHE A N 1
ATOM 642 C CA . PHE A 1 84 ? -8.237 -2.584 16.861 1.00 95.88 84 PHE A CA 1
ATOM 643 C C . PHE A 1 84 ? -6.899 -2.116 17.452 1.00 95.88 84 PHE A C 1
ATOM 645 O O . PHE A 1 84 ? -6.727 -2.095 18.671 1.00 95.88 84 PHE A O 1
ATOM 652 N N . LYS A 1 85 ? -5.951 -1.763 16.582 1.00 95.06 85 LYS A N 1
ATOM 653 C CA . LYS A 1 85 ? -4.578 -1.373 16.926 1.00 95.06 85 LYS A CA 1
ATOM 654 C C . LYS A 1 85 ? -4.321 0.048 16.433 1.00 95.06 85 LYS A C 1
ATOM 656 O O . LYS A 1 85 ? -3.847 0.252 15.321 1.00 95.06 85 LYS A O 1
ATOM 661 N N . GLY A 1 86 ? -4.672 1.035 17.254 1.00 94.31 86 GLY A N 1
ATOM 662 C CA . GLY A 1 86 ? -4.444 2.439 16.920 1.00 94.31 86 GLY A CA 1
ATOM 663 C C . GLY A 1 86 ? -2.959 2.799 16.888 1.00 94.31 86 GLY A C 1
ATOM 664 O O . GLY A 1 86 ? -2.557 3.618 16.073 1.00 94.31 86 GLY A O 1
ATOM 665 N N . ASP A 1 87 ? -2.133 2.173 17.728 1.00 94.50 87 ASP A 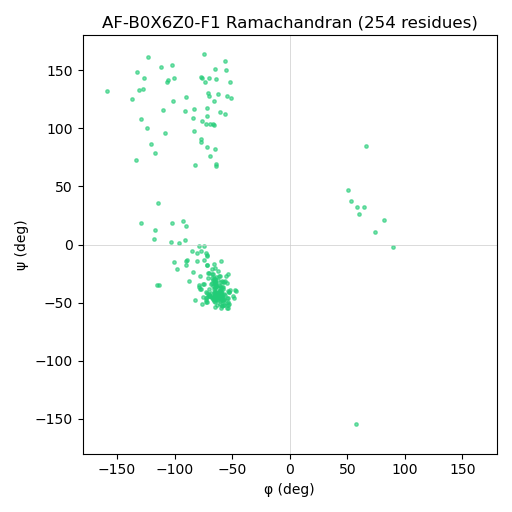N 1
ATOM 666 C CA . ASP A 1 87 ? -0.714 2.536 17.887 1.00 94.50 87 ASP A CA 1
ATOM 667 C C . ASP A 1 87 ? 0.094 2.414 16.579 1.00 94.50 87 ASP A C 1
ATOM 669 O O . ASP A 1 87 ? 0.948 3.256 16.299 1.00 94.50 87 ASP A O 1
ATOM 673 N N . HIS A 1 88 ? -0.272 1.464 15.711 1.00 96.06 88 HIS A N 1
ATOM 674 C CA . HIS A 1 88 ? 0.327 1.292 14.384 1.00 96.06 88 HIS A CA 1
ATOM 675 C C . HIS A 1 88 ? 0.155 2.527 13.477 1.00 96.06 88 HIS A C 1
ATOM 677 O O . HIS A 1 88 ? 0.989 2.778 12.613 1.00 96.06 88 HIS A O 1
ATOM 683 N N . ILE A 1 89 ? -0.892 3.339 13.678 1.00 97.81 89 ILE A N 1
ATOM 684 C CA . ILE A 1 89 ? -1.133 4.572 12.904 1.00 97.81 89 ILE A CA 1
ATOM 685 C C . ILE A 1 89 ? -0.032 5.596 13.173 1.00 97.81 89 ILE A C 1
ATOM 687 O O . ILE A 1 89 ? 0.470 6.230 12.245 1.00 97.81 89 ILE A O 1
ATOM 691 N N . LEU A 1 90 ? 0.353 5.756 14.442 1.00 96.50 90 LEU A N 1
ATOM 692 C CA . LEU A 1 90 ? 1.393 6.708 14.812 1.00 96.50 90 LEU A CA 1
ATOM 693 C C . LEU A 1 90 ? 2.768 6.211 14.354 1.00 96.50 90 LEU A C 1
ATOM 695 O O . LEU A 1 90 ? 3.536 6.987 13.800 1.00 96.50 90 LEU A O 1
ATOM 699 N N . GLU A 1 91 ? 3.050 4.916 14.510 1.00 96.25 91 GLU A N 1
ATOM 700 C CA . GLU A 1 91 ? 4.280 4.301 13.997 1.00 96.25 91 GLU A CA 1
ATOM 701 C C . GLU A 1 91 ? 4.409 4.442 12.468 1.00 96.25 91 GLU A C 1
ATOM 703 O O . GLU A 1 91 ? 5.487 4.773 11.968 1.00 96.25 91 GLU A O 1
ATOM 708 N N . GLN A 1 92 ? 3.309 4.246 11.727 1.00 97.31 92 GLN A N 1
ATOM 709 C CA . GLN A 1 92 ? 3.243 4.470 10.281 1.00 97.31 92 GLN A CA 1
ATOM 710 C C . GLN A 1 92 ? 3.580 5.920 9.929 1.00 97.31 92 GLN A C 1
ATOM 712 O O . GLN A 1 92 ? 4.462 6.178 9.108 1.00 97.31 92 GLN A O 1
ATOM 717 N N . TYR A 1 93 ? 2.888 6.869 10.564 1.00 97.50 93 TYR A N 1
ATOM 718 C CA . TYR A 1 93 ? 3.091 8.292 10.324 1.00 97.50 93 TYR A CA 1
ATOM 719 C C . TYR A 1 93 ? 4.531 8.712 10.622 1.00 97.50 93 TYR A C 1
ATOM 721 O O . TYR A 1 93 ? 5.160 9.341 9.779 1.00 97.50 93 TYR A O 1
ATOM 729 N N . GLU A 1 94 ? 5.097 8.319 11.764 1.00 96.56 94 GLU A N 1
ATOM 730 C CA . GLU A 1 94 ? 6.447 8.729 12.162 1.00 96.56 94 GLU A CA 1
ATOM 731 C C . GLU A 1 94 ? 7.522 8.328 11.145 1.00 96.56 94 GLU A C 1
ATOM 733 O O . GLU A 1 94 ? 8.442 9.108 10.889 1.00 96.56 94 GLU A O 1
ATOM 738 N N . LYS A 1 95 ? 7.387 7.158 10.505 1.00 94.62 95 LYS A N 1
ATOM 739 C CA . LYS A 1 95 ? 8.328 6.713 9.466 1.00 94.62 95 LYS A CA 1
ATOM 740 C C . LYS A 1 95 ? 8.248 7.553 8.187 1.00 94.62 95 LYS A C 1
ATOM 742 O O . LYS A 1 95 ? 9.270 7.751 7.535 1.00 94.62 95 LYS A O 1
ATOM 747 N N . TYR A 1 96 ? 7.061 8.042 7.823 1.00 93.94 96 TYR A N 1
ATOM 748 C CA . TYR A 1 96 ? 6.809 8.676 6.521 1.00 93.94 96 TYR A CA 1
ATOM 749 C C . TYR A 1 96 ? 6.387 10.152 6.593 1.00 93.94 96 TYR A C 1
ATOM 751 O O . TYR A 1 96 ? 6.128 10.762 5.554 1.00 93.94 96 TYR A O 1
ATOM 759 N N . LYS A 1 97 ? 6.368 10.769 7.781 1.00 94.94 97 LYS A N 1
ATOM 760 C CA . LYS A 1 97 ? 5.875 12.143 8.000 1.00 94.94 97 LYS A CA 1
ATOM 761 C C . LYS A 1 97 ? 6.549 13.204 7.134 1.00 94.94 97 LYS A C 1
ATOM 763 O O . LYS A 1 97 ? 5.928 14.200 6.798 1.00 94.94 97 LYS A O 1
ATOM 768 N N . GLN A 1 98 ? 7.793 12.977 6.713 1.00 91.94 98 GLN A N 1
ATOM 769 C CA . GLN A 1 98 ? 8.525 13.884 5.821 1.00 91.94 98 GLN A CA 1
ATOM 770 C C . GLN A 1 98 ? 7.923 14.001 4.407 1.00 91.94 98 GLN A C 1
ATOM 772 O O . GLN A 1 98 ? 8.238 14.945 3.686 1.00 91.94 98 GLN A O 1
ATOM 777 N N . TYR A 1 99 ? 7.059 13.065 4.000 1.00 89.06 99 TYR A N 1
ATOM 778 C CA . TYR A 1 99 ? 6.456 13.033 2.663 1.00 89.06 99 TYR A CA 1
ATOM 779 C C . TYR A 1 99 ? 5.020 13.583 2.623 1.00 89.06 99 TYR A C 1
ATOM 781 O O . TYR A 1 99 ? 4.509 13.899 1.543 1.00 89.06 99 TYR A O 1
ATOM 789 N N . THR A 1 100 ? 4.371 13.741 3.778 1.00 88.75 100 THR A N 1
ATOM 790 C CA . THR A 1 100 ? 2.987 14.219 3.903 1.00 88.75 100 THR A CA 1
ATOM 791 C C . THR A 1 100 ? 2.928 15.606 4.550 1.00 88.75 100 THR A C 1
ATOM 793 O O . THR A 1 100 ? 3.816 15.996 5.301 1.00 88.75 100 THR A O 1
ATOM 796 N N . SER A 1 101 ? 1.882 16.374 4.241 1.00 87.12 101 SER A N 1
ATOM 797 C CA . SER A 1 101 ? 1.546 17.621 4.942 1.00 87.12 101 SER A CA 1
ATOM 798 C C . SER A 1 101 ? 0.583 17.405 6.114 1.00 87.12 101 SER A C 1
ATOM 800 O O . SER A 1 101 ? 0.112 18.380 6.695 1.00 87.12 101 SER A O 1
ATOM 802 N N . GLN A 1 102 ? 0.235 16.152 6.420 1.00 93.69 102 GLN A N 1
ATOM 803 C CA . GLN A 1 102 ? -0.671 15.806 7.504 1.00 93.69 102 GLN A CA 1
ATOM 804 C C . GLN A 1 102 ? -0.092 16.245 8.848 1.00 93.69 102 GLN A C 1
ATOM 806 O O . GLN A 1 102 ? 1.046 15.922 9.182 1.00 93.69 102 GLN A O 1
ATOM 811 N N . ASP A 1 103 ? -0.894 16.954 9.637 1.00 93.69 103 ASP A N 1
ATOM 812 C CA . ASP A 1 103 ? -0.490 17.375 10.968 1.00 93.69 103 ASP A CA 1
ATOM 813 C C . ASP A 1 103 ? -0.574 16.216 11.975 1.00 93.69 103 ASP A C 1
ATOM 815 O O . ASP A 1 103 ? -1.478 15.376 11.936 1.00 93.69 103 ASP A O 1
ATOM 819 N N . GLU A 1 104 ? 0.365 16.198 12.919 1.00 96.62 104 GLU A N 1
ATOM 820 C CA . GLU A 1 104 ? 0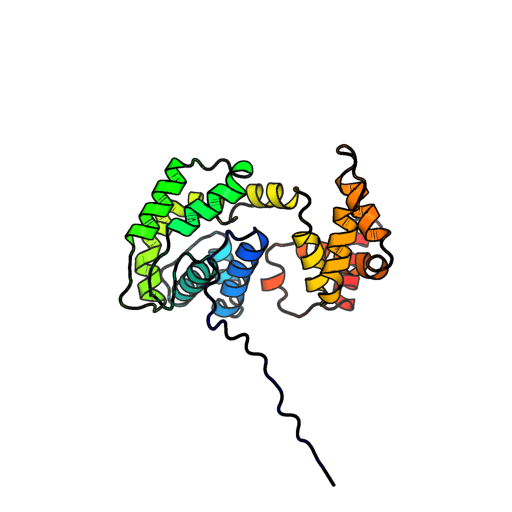.464 15.152 13.941 1.00 96.62 104 GLU A CA 1
ATOM 821 C C . GLU A 1 104 ? -0.754 15.125 14.883 1.00 96.62 104 GLU A C 1
ATOM 823 O O . GLU A 1 104 ? -1.096 14.067 15.417 1.00 96.62 104 GLU A O 1
ATOM 828 N N . ALA A 1 105 ? -1.435 16.258 15.097 1.00 97.19 105 ALA A N 1
ATOM 829 C CA . ALA A 1 105 ? -2.609 16.305 15.966 1.00 97.19 105 ALA A CA 1
ATOM 830 C C . ALA A 1 105 ? -3.786 15.537 15.342 1.00 97.19 105 ALA A C 1
ATOM 832 O O . ALA A 1 105 ? -4.383 14.697 16.017 1.00 97.19 105 ALA A O 1
ATOM 833 N N . GLY A 1 106 ? -4.047 15.727 14.046 1.00 97.38 106 GLY A N 1
ATOM 834 C CA . GLY A 1 106 ? -5.025 14.956 13.278 1.00 97.38 106 GLY A CA 1
ATOM 835 C C . GLY A 1 106 ? -4.710 13.457 13.253 1.00 97.38 106 GLY A C 1
ATOM 836 O O . GLY A 1 106 ? -5.608 12.633 13.442 1.00 97.38 106 GLY A O 1
ATOM 837 N N . VAL A 1 107 ? -3.430 13.085 13.126 1.00 98.00 107 VAL A N 1
ATOM 838 C CA . VAL A 1 107 ? -2.990 11.677 13.212 1.00 98.00 107 VAL A CA 1
ATOM 839 C C . VAL A 1 107 ? -3.268 11.091 14.592 1.00 98.00 107 VAL A C 1
ATOM 841 O O . VAL A 1 107 ? -3.780 9.978 14.693 1.00 98.00 107 VAL A O 1
ATOM 844 N N . LYS A 1 108 ? -2.982 11.834 15.666 1.00 98.19 108 LYS A N 1
ATOM 845 C CA . LYS A 1 108 ? -3.270 11.407 17.045 1.00 98.19 108 LYS A CA 1
ATOM 846 C C . LYS A 1 108 ? -4.768 11.270 17.309 1.00 98.19 108 LYS A C 1
ATOM 848 O O . LYS A 1 108 ? -5.182 10.345 18.006 1.00 98.19 108 LYS A O 1
ATOM 853 N N . GLU A 1 109 ? -5.598 12.140 16.736 1.00 98.38 109 GLU A N 1
ATOM 854 C CA . GLU A 1 109 ? -7.053 11.984 16.802 1.00 98.38 109 GLU A CA 1
ATOM 855 C C . GLU A 1 109 ? -7.525 10.710 16.096 1.00 98.38 109 GLU A C 1
ATOM 857 O O . GLU A 1 109 ? -8.342 9.973 16.657 1.00 98.38 109 GLU A O 1
ATOM 862 N N . PHE A 1 110 ? -6.994 10.422 14.904 1.00 98.50 110 PHE A N 1
ATOM 863 C CA . PHE A 1 110 ? -7.307 9.197 14.170 1.00 98.50 110 PHE A CA 1
ATOM 864 C C . PHE A 1 110 ? -6.838 7.947 14.931 1.00 98.50 110 PHE A C 1
ATOM 866 O O . PHE A 1 110 ? -7.628 7.024 15.149 1.00 98.50 110 PHE A O 1
ATOM 873 N N . GLN A 1 111 ? -5.596 7.952 15.427 1.00 98.19 111 GLN A N 1
ATOM 874 C CA . GLN A 1 111 ? -5.030 6.895 16.268 1.00 98.19 111 GLN A CA 1
ATOM 875 C C . GLN A 1 111 ? -5.928 6.603 17.470 1.00 98.19 111 GLN A C 1
ATOM 877 O O . GLN A 1 111 ? -6.320 5.455 17.697 1.00 98.19 111 GLN A O 1
ATOM 882 N N . LYS A 1 112 ? -6.312 7.647 18.210 1.00 98.12 112 LYS A N 1
ATOM 883 C CA . LYS A 1 112 ? -7.205 7.526 19.360 1.00 98.12 112 LYS A CA 1
ATOM 884 C C . LYS A 1 112 ? -8.576 6.982 18.965 1.00 98.12 112 LYS A C 1
ATOM 886 O O . LYS A 1 112 ? -9.087 6.100 19.651 1.00 98.12 112 LYS A O 1
ATOM 891 N N . ALA A 1 113 ? -9.163 7.465 17.870 1.00 98.31 113 ALA A N 1
ATOM 892 C CA . ALA A 1 113 ? -10.472 7.013 17.409 1.00 98.31 113 ALA A CA 1
ATOM 893 C C . ALA A 1 113 ? -10.482 5.516 17.068 1.00 98.31 113 ALA A C 1
ATOM 895 O O . ALA A 1 113 ? -11.415 4.817 17.463 1.00 98.31 113 ALA A O 1
ATOM 896 N N . VAL A 1 114 ? -9.434 5.012 16.406 1.00 97.81 114 VAL A N 1
ATOM 897 C CA . VAL A 1 114 ? -9.266 3.576 16.125 1.00 97.81 114 VAL A CA 1
ATOM 898 C C . VAL A 1 114 ? -9.024 2.785 17.409 1.00 97.81 114 VAL A C 1
ATOM 900 O O . VAL A 1 114 ? -9.671 1.761 17.627 1.00 97.81 114 VAL A O 1
ATOM 903 N N . GLN A 1 115 ? -8.160 3.271 18.303 1.00 95.56 115 GLN A N 1
ATOM 904 C CA . GLN A 1 115 ? -7.880 2.612 19.582 1.00 95.56 115 GLN A CA 1
ATOM 905 C C . GLN A 1 115 ? -9.139 2.490 20.461 1.00 95.56 115 GLN A C 1
ATOM 907 O O . GLN A 1 115 ? -9.395 1.447 21.071 1.00 95.56 115 GLN A O 1
ATOM 912 N N . ASP A 1 116 ? -9.974 3.531 20.483 1.00 96.56 116 ASP A N 1
ATOM 913 C CA . ASP A 1 116 ? -11.219 3.586 21.252 1.00 96.56 116 ASP A CA 1
ATOM 914 C C . ASP A 1 116 ? -12.326 2.677 20.668 1.00 96.56 116 ASP A C 1
ATOM 916 O O . ASP A 1 116 ? -13.329 2.405 21.347 1.00 96.56 116 ASP A O 1
ATOM 920 N N . LEU A 1 117 ? -12.136 2.106 19.465 1.00 95.00 117 LEU A N 1
ATOM 921 C CA . LEU A 1 117 ? -13.003 1.035 18.959 1.00 95.00 117 LEU A CA 1
ATOM 922 C C . LEU A 1 117 ? -12.888 -0.248 19.793 1.00 95.00 117 LEU A C 1
ATOM 924 O O . LEU A 1 117 ? -13.903 -0.942 19.936 1.00 95.00 117 LEU A O 1
ATOM 928 N N . LYS A 1 118 ? -11.719 -0.482 20.413 1.00 88.75 118 LYS A N 1
ATOM 929 C CA . LYS A 1 118 ? -11.404 -1.580 21.345 1.00 88.75 118 LYS A CA 1
ATOM 930 C C . LYS A 1 118 ? -11.639 -2.974 20.739 1.00 88.75 118 LYS A C 1
ATOM 932 O O . LYS A 1 118 ? -11.533 -3.180 19.533 1.00 88.75 118 LYS A O 1
ATOM 937 N N . ILE A 1 119 ? -11.894 -3.958 21.600 1.00 88.75 119 ILE A N 1
ATOM 938 C CA . ILE A 1 119 ? -12.208 -5.335 21.223 1.00 88.75 119 ILE A CA 1
ATOM 939 C C . ILE A 1 119 ? -13.632 -5.443 20.661 1.00 88.75 119 ILE A C 1
ATOM 941 O O . ILE A 1 119 ? -14.575 -4.857 21.199 1.00 88.75 119 ILE A O 1
ATOM 945 N N . VAL A 1 120 ? -13.809 -6.243 19.611 1.00 88.06 120 VAL A N 1
ATOM 946 C CA . VAL A 1 120 ? -15.126 -6.578 19.055 1.00 88.06 120 VAL A CA 1
ATOM 947 C C . VAL A 1 120 ? -15.529 -8.004 19.421 1.00 88.06 120 VAL A C 1
ATOM 949 O O . VAL A 1 120 ? -14.724 -8.933 19.423 1.00 88.06 120 VAL A O 1
ATOM 952 N N . ARG A 1 121 ? -16.820 -8.204 19.711 1.00 80.94 121 ARG A N 1
ATOM 953 C CA . ARG A 1 121 ? -17.364 -9.532 20.062 1.00 80.94 121 ARG A CA 1
ATOM 954 C C . ARG A 1 121 ? -17.311 -10.508 18.883 1.00 80.94 121 ARG A C 1
ATOM 956 O O . ARG A 1 121 ? -17.061 -11.700 19.065 1.00 80.94 121 ARG A O 1
ATOM 963 N N . SER A 1 122 ? -17.527 -9.995 17.674 1.00 84.38 122 SER A N 1
ATOM 964 C CA . SER A 1 122 ? -17.481 -10.756 16.429 1.00 84.38 122 SER A CA 1
ATOM 965 C C . SER A 1 122 ? -16.623 -10.027 15.406 1.00 84.38 122 SER A C 1
ATOM 967 O O . SER A 1 122 ? -16.804 -8.831 15.197 1.00 84.38 122 SER A O 1
ATOM 969 N N . SER A 1 123 ? -15.718 -10.759 14.758 1.00 81.94 123 SER A N 1
ATOM 970 C CA . SER A 1 123 ? -14.912 -10.269 13.638 1.00 81.94 123 SER A CA 1
ATOM 971 C C . SER A 1 123 ? -15.567 -10.562 12.285 1.00 81.94 123 SER A C 1
ATOM 973 O O . SER A 1 123 ? -14.881 -10.601 11.266 1.00 81.94 123 SER A O 1
ATOM 975 N N . ASN A 1 124 ? -16.881 -10.815 12.232 1.00 92.38 124 ASN A N 1
ATOM 976 C CA . ASN A 1 124 ? -17.565 -10.903 10.941 1.00 92.38 124 ASN A CA 1
ATOM 977 C C . ASN A 1 124 ? -17.533 -9.538 10.226 1.00 92.38 124 ASN A C 1
ATOM 979 O O . ASN A 1 124 ? -17.483 -8.491 10.875 1.00 92.38 124 ASN A O 1
ATOM 983 N N . CYS A 1 125 ? -17.552 -9.570 8.894 1.00 95.38 125 CYS A N 1
ATOM 984 C CA . CYS A 1 125 ? -17.344 -8.397 8.049 1.00 95.38 125 CYS A CA 1
ATOM 985 C C . CYS A 1 125 ? -18.285 -7.232 8.399 1.00 95.38 125 CYS A C 1
ATOM 987 O O . CYS A 1 125 ? -17.827 -6.128 8.671 1.00 95.38 125 CYS A O 1
ATOM 989 N N . LEU A 1 126 ? -19.597 -7.485 8.465 1.00 93.50 126 LEU A N 1
ATOM 990 C CA . LEU A 1 126 ? -20.606 -6.448 8.722 1.00 93.50 126 LEU A CA 1
ATOM 991 C C . LEU A 1 126 ? -20.475 -5.817 10.112 1.00 93.50 126 LEU A C 1
ATOM 993 O O . LEU A 1 126 ? -20.630 -4.608 10.258 1.00 93.50 126 LEU A O 1
ATOM 997 N N . THR A 1 127 ? -20.185 -6.618 11.140 1.00 91.94 127 THR A N 1
ATOM 998 C CA . THR A 1 127 ? -20.007 -6.109 12.510 1.00 91.94 127 THR A CA 1
ATOM 999 C C . THR A 1 127 ? -18.786 -5.205 12.592 1.00 91.94 127 THR A C 1
ATOM 1001 O O . THR A 1 127 ? -18.838 -4.153 13.228 1.00 91.94 127 THR A O 1
ATOM 1004 N N . LEU A 1 128 ? -17.700 -5.606 11.931 1.00 94.31 128 LEU A N 1
ATOM 1005 C CA . LEU A 1 128 ? -16.480 -4.819 11.874 1.00 94.31 128 LEU A CA 1
ATOM 1006 C C . LEU A 1 128 ? -16.702 -3.524 11.086 1.00 94.31 128 LEU A C 1
ATOM 1008 O O . LEU A 1 128 ? -16.362 -2.460 11.599 1.00 94.31 128 LEU A O 1
ATOM 1012 N N . LEU A 1 129 ? -17.335 -3.591 9.907 1.00 95.38 129 LEU A N 1
ATOM 1013 C CA . LEU A 1 129 ? -17.637 -2.405 9.103 1.00 95.38 129 LEU A CA 1
ATOM 1014 C C . LEU A 1 129 ? -18.477 -1.405 9.893 1.00 95.38 129 LEU A C 1
ATOM 1016 O O . LEU A 1 129 ? -18.070 -0.261 10.030 1.00 95.38 129 LEU A O 1
ATOM 1020 N N . LYS A 1 130 ? -19.598 -1.831 10.485 1.00 93.88 130 LYS A N 1
ATOM 1021 C CA . LYS A 1 130 ? -20.460 -0.947 11.290 1.00 93.88 130 LYS A CA 1
ATOM 1022 C C . LYS A 1 130 ? -19.704 -0.235 12.407 1.00 93.88 130 LYS A C 1
ATOM 1024 O O . LYS A 1 130 ? -20.036 0.889 12.771 1.00 93.88 130 LYS A O 1
ATOM 1029 N N . ARG A 1 131 ? -18.697 -0.902 12.976 1.00 94.12 131 ARG A N 1
ATOM 1030 C CA . ARG A 1 131 ? -17.869 -0.342 14.042 1.00 94.12 131 ARG A CA 1
ATOM 1031 C C . ARG A 1 131 ? -16.839 0.656 13.511 1.00 94.12 131 ARG A C 1
ATOM 1033 O O . ARG A 1 131 ? -16.601 1.656 14.179 1.00 94.12 131 ARG A O 1
ATOM 1040 N N . TYR A 1 132 ? -16.247 0.379 12.352 1.00 96.06 132 TYR A N 1
ATOM 1041 C CA . TYR A 1 132 ? -15.163 1.166 11.765 1.00 96.06 132 TYR A CA 1
ATOM 1042 C C . TYR A 1 132 ? -15.647 2.331 10.889 1.00 96.06 132 TYR A C 1
ATOM 1044 O O . TYR A 1 132 ? -15.011 3.379 10.862 1.00 96.06 132 TYR A O 1
ATOM 1052 N N . LEU A 1 133 ? -16.796 2.188 10.225 1.00 95.50 133 LEU A N 1
ATOM 1053 C CA . LEU A 1 133 ? -17.324 3.138 9.243 1.00 95.50 133 LEU A CA 1
ATOM 1054 C C . LEU A 1 133 ? -17.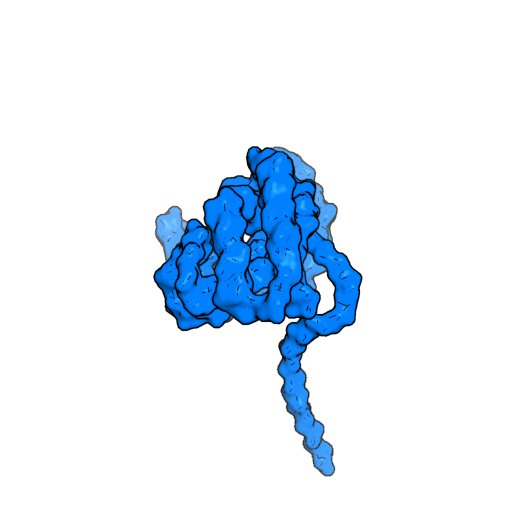411 4.588 9.757 1.00 95.50 133 LEU A C 1
ATOM 1056 O O . LEU A 1 133 ? -17.011 5.478 9.012 1.00 95.50 133 LEU A O 1
ATOM 1060 N N . PRO A 1 134 ? -17.835 4.875 11.008 1.00 96.81 134 PRO A N 1
ATOM 1061 C CA . PRO A 1 134 ? -17.830 6.249 11.520 1.00 96.81 134 PRO A CA 1
ATOM 1062 C C . PRO A 1 134 ? -16.424 6.846 11.662 1.00 96.81 134 PRO A C 1
ATOM 1064 O O . PRO A 1 134 ? -16.252 8.052 11.511 1.00 96.81 134 PRO A O 1
ATOM 1067 N N . VAL A 1 135 ? -15.424 6.012 11.969 1.00 97.69 135 VAL A N 1
ATOM 1068 C CA . VAL A 1 135 ? -14.023 6.443 12.053 1.00 97.69 135 VAL A CA 1
ATOM 1069 C C . VAL A 1 135 ? -13.504 6.726 10.653 1.00 97.69 135 VAL A C 1
ATOM 1071 O O . VAL A 1 135 ? -13.004 7.821 10.422 1.00 97.69 135 VAL A O 1
ATOM 1074 N N . HIS A 1 136 ? -13.707 5.798 9.718 1.00 96.56 136 HIS A N 1
ATOM 1075 C CA . HIS A 1 136 ? -13.347 6.001 8.319 1.00 96.56 136 HIS A CA 1
ATOM 1076 C C . HIS A 1 136 ? -13.970 7.290 7.771 1.00 96.56 136 HIS A C 1
ATOM 1078 O O . HIS A 1 136 ? -13.239 8.179 7.368 1.00 96.56 136 HIS A O 1
ATOM 1084 N N . ALA A 1 137 ? -15.290 7.469 7.878 1.00 96.56 137 ALA A N 1
ATOM 1085 C CA . ALA A 1 137 ? -15.983 8.652 7.361 1.00 96.56 137 ALA A CA 1
ATOM 1086 C C . ALA A 1 137 ? -15.481 9.983 7.954 1.00 96.56 137 ALA A C 1
ATOM 1088 O O . ALA A 1 137 ? -15.518 11.008 7.277 1.00 96.56 137 ALA A O 1
ATOM 1089 N N . LYS A 1 138 ? -15.022 9.991 9.215 1.00 97.94 138 LYS A N 1
ATOM 1090 C CA . LYS A 1 138 ? -14.440 11.188 9.844 1.00 97.94 138 LYS A CA 1
ATOM 1091 C C . LYS A 1 138 ? -12.988 11.426 9.411 1.00 97.94 138 LYS A C 1
ATOM 1093 O O . LYS A 1 138 ? -12.571 12.577 9.325 1.00 97.94 138 LYS A O 1
ATOM 1098 N N . PHE A 1 139 ? -12.218 10.362 9.196 1.00 97.88 139 PHE A N 1
ATOM 1099 C CA . PHE A 1 139 ? -10.762 10.423 9.062 1.00 97.88 139 PHE A CA 1
ATOM 1100 C C . PHE A 1 139 ? -10.234 9.975 7.694 1.00 97.88 139 PHE A C 1
ATOM 1102 O O . PHE A 1 139 ? -9.024 9.829 7.573 1.00 97.88 139 PHE A O 1
ATOM 1109 N N . THR A 1 140 ? -11.074 9.810 6.663 1.00 96.44 140 THR A N 1
ATOM 1110 C CA . THR A 1 140 ? -10.651 9.338 5.328 1.00 96.44 140 THR A CA 1
ATOM 1111 C C . THR A 1 140 ? -9.441 10.107 4.797 1.00 96.44 140 THR A C 1
ATOM 1113 O O . THR A 1 140 ? -8.497 9.488 4.322 1.00 96.44 140 THR A O 1
ATOM 1116 N N . ASP A 1 141 ? -9.418 11.439 4.921 1.00 95.88 141 ASP A N 1
ATOM 1117 C CA . ASP A 1 141 ? -8.286 12.247 4.447 1.00 95.88 141 ASP A CA 1
ATOM 1118 C C . ASP A 1 141 ? -6.987 11.939 5.215 1.00 95.88 141 ASP A C 1
ATOM 1120 O O . ASP A 1 141 ? -5.934 11.735 4.611 1.00 95.88 141 ASP A O 1
ATOM 1124 N N . VAL A 1 142 ? -7.064 11.829 6.546 1.00 97.50 142 VAL A N 1
ATOM 1125 C CA . VAL A 1 142 ? -5.920 11.475 7.404 1.00 97.50 142 VAL A CA 1
ATOM 1126 C C . VAL A 1 142 ? -5.447 10.052 7.102 1.00 97.50 142 VAL A C 1
ATOM 1128 O O . VAL A 1 142 ? -4.251 9.808 6.973 1.00 97.50 142 VAL A O 1
ATOM 1131 N N . GLU A 1 143 ? -6.379 9.116 6.935 1.00 96.88 143 GLU A N 1
ATOM 1132 C CA . GLU A 1 143 ? -6.104 7.719 6.600 1.00 96.88 143 GLU A CA 1
ATOM 1133 C C . GLU A 1 143 ? -5.400 7.604 5.240 1.00 96.88 143 GLU A C 1
ATOM 1135 O O . GLU A 1 143 ? -4.362 6.953 5.141 1.00 96.88 143 GLU A O 1
ATOM 1140 N N . GLN A 1 144 ? -5.884 8.321 4.221 1.00 95.00 144 GLN A N 1
ATOM 1141 C CA . GLN A 1 144 ? -5.240 8.414 2.909 1.00 95.00 144 GLN A CA 1
ATOM 1142 C C . GLN A 1 144 ? -3.840 9.035 2.986 1.00 95.00 144 GLN A C 1
ATOM 1144 O O . GLN A 1 144 ? -2.956 8.640 2.225 1.00 95.00 144 GLN A O 1
ATOM 1149 N N . ASN A 1 145 ? -3.616 9.995 3.887 1.00 95.25 145 ASN A N 1
ATOM 1150 C CA . ASN A 1 145 ? -2.290 10.570 4.095 1.00 95.25 145 ASN A CA 1
ATOM 1151 C C . ASN A 1 145 ? -1.314 9.568 4.736 1.00 95.25 145 ASN A C 1
ATOM 1153 O O . ASN A 1 145 ? -0.164 9.472 4.314 1.00 95.25 145 ASN A O 1
ATOM 1157 N N . VAL A 1 146 ? -1.768 8.832 5.754 1.00 96.56 146 VAL A N 1
ATOM 1158 C CA . VAL A 1 146 ? -0.931 7.914 6.546 1.00 96.56 146 VAL A CA 1
ATOM 1159 C C . VAL A 1 146 ? -0.667 6.595 5.809 1.00 96.56 146 VAL A C 1
ATOM 1161 O O . VAL A 1 146 ? 0.445 6.071 5.864 1.00 96.56 146 VAL A O 1
ATOM 1164 N N . PHE A 1 147 ? -1.662 6.077 5.087 1.00 96.31 147 PHE A N 1
ATOM 1165 C CA . PHE A 1 147 ? -1.606 4.796 4.371 1.00 96.31 147 PHE A CA 1
ATOM 1166 C C . PHE A 1 147 ? -1.681 4.962 2.849 1.00 96.31 147 PHE A C 1
ATOM 1168 O O . PHE A 1 147 ? -2.272 4.136 2.151 1.00 96.31 147 PHE A O 1
ATOM 1175 N N . PHE A 1 148 ? -1.065 6.034 2.345 1.00 92.38 148 PHE A N 1
ATOM 1176 C CA . PHE A 1 148 ? -0.700 6.207 0.934 1.00 92.38 148 PHE A CA 1
ATOM 1177 C C . PHE A 1 148 ? -1.857 6.148 -0.077 1.00 9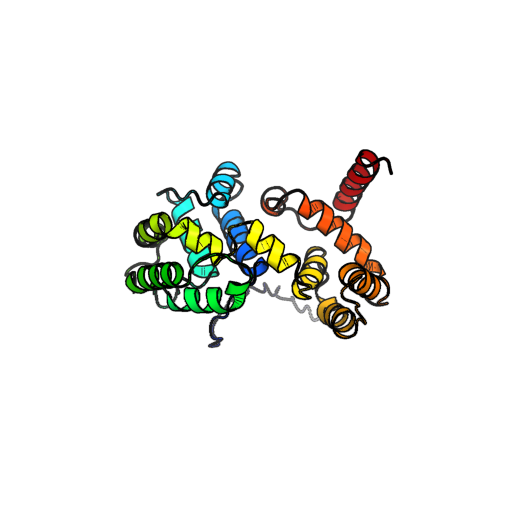2.38 148 PHE A C 1
ATOM 1179 O O . PHE A 1 148 ? -1.680 5.753 -1.226 1.00 92.38 148 PHE A O 1
ATOM 1186 N N . GLY A 1 149 ? -3.044 6.603 0.325 1.00 86.94 149 GLY A N 1
ATOM 1187 C CA . GLY A 1 149 ? -4.189 6.784 -0.567 1.00 86.94 149 GLY A CA 1
ATOM 1188 C C . GLY A 1 149 ? -4.079 8.004 -1.490 1.00 86.94 149 GLY A C 1
ATOM 1189 O O . GLY A 1 149 ? -4.848 8.110 -2.444 1.00 86.94 149 GLY A O 1
ATOM 1190 N N . LYS A 1 150 ? -3.135 8.925 -1.236 1.00 85.69 150 LYS A N 1
ATOM 1191 C CA . LYS A 1 150 ? -2.904 10.116 -2.072 1.00 85.69 150 LYS A CA 1
ATOM 1192 C C . LYS A 1 150 ? -1.696 9.946 -2.988 1.00 85.69 150 LYS A C 1
ATOM 1194 O O . LYS A 1 150 ? -0.567 9.799 -2.514 1.00 85.69 150 LYS A O 1
ATOM 1199 N N . LYS A 1 151 ? -1.927 10.098 -4.299 1.00 80.06 151 LYS A N 1
ATOM 1200 C CA . LYS A 1 151 ? -0.890 10.005 -5.340 1.00 80.06 151 LYS A CA 1
ATOM 1201 C C . LYS A 1 151 ? 0.306 10.926 -5.070 1.00 80.06 151 LYS A C 1
ATOM 1203 O O . LYS A 1 151 ? 1.450 10.527 -5.230 1.00 80.06 151 LYS A O 1
ATOM 1208 N N . GLU A 1 152 ? 0.055 12.148 -4.608 1.00 82.31 152 GLU A N 1
ATOM 1209 C CA . GLU A 1 152 ? 1.102 13.137 -4.315 1.00 82.31 152 GLU A CA 1
ATOM 1210 C C . GLU A 1 152 ? 2.091 12.697 -3.221 1.00 82.31 152 GLU A C 1
ATOM 1212 O O . GLU A 1 152 ? 3.238 13.137 -3.215 1.00 82.31 152 GLU A O 1
ATOM 1217 N N . ILE A 1 153 ? 1.665 11.829 -2.298 1.00 84.50 153 ILE A N 1
ATOM 1218 C CA . ILE A 1 153 ? 2.520 11.288 -1.234 1.00 84.50 153 ILE A CA 1
ATOM 1219 C C . ILE A 1 153 ? 3.327 10.125 -1.791 1.00 84.50 153 ILE A C 1
ATOM 1221 O O . ILE A 1 153 ? 4.546 10.092 -1.631 1.00 84.50 153 ILE A O 1
ATOM 1225 N N . THR A 1 154 ? 2.662 9.204 -2.491 1.00 80.12 154 THR A N 1
ATOM 1226 C CA . THR A 1 154 ? 3.335 8.067 -3.122 1.00 80.12 154 THR A CA 1
ATOM 1227 C C . THR A 1 154 ? 4.361 8.524 -4.147 1.00 80.12 154 THR A C 1
ATOM 1229 O O . THR A 1 154 ? 5.464 7.999 -4.154 1.00 80.12 154 THR A O 1
ATOM 1232 N N . ASP A 1 155 ? 4.065 9.555 -4.943 1.00 76.38 155 ASP A N 1
ATOM 1233 C CA . ASP A 1 155 ? 4.999 10.111 -5.927 1.00 76.38 155 ASP A CA 1
ATOM 1234 C C . ASP A 1 155 ? 6.291 10.601 -5.258 1.00 76.38 155 ASP A C 1
ATOM 1236 O O . ASP A 1 155 ? 7.382 10.324 -5.752 1.00 76.38 155 ASP A O 1
ATOM 1240 N N . LYS A 1 156 ? 6.197 11.280 -4.105 1.00 79.88 156 LYS A N 1
ATOM 1241 C CA . LYS A 1 156 ? 7.377 11.737 -3.350 1.00 79.88 156 LYS A CA 1
ATOM 1242 C C . LYS A 1 156 ? 8.194 10.574 -2.795 1.00 79.88 156 LYS A C 1
ATOM 1244 O O . LYS A 1 156 ? 9.418 10.657 -2.785 1.00 79.88 156 LYS A O 1
ATOM 1249 N N . ILE A 1 157 ? 7.529 9.517 -2.326 1.00 75.31 157 ILE A N 1
ATOM 1250 C CA . ILE A 1 157 ? 8.203 8.341 -1.766 1.00 75.31 157 ILE A CA 1
ATOM 1251 C C . ILE A 1 157 ? 8.865 7.529 -2.880 1.00 75.31 157 ILE A C 1
ATOM 1253 O O . ILE A 1 157 ? 10.037 7.200 -2.763 1.00 75.31 157 ILE A O 1
ATOM 1257 N N . TYR A 1 158 ? 8.176 7.277 -3.990 1.00 67.19 158 TYR A N 1
ATOM 1258 C CA . TYR A 1 158 ? 8.749 6.568 -5.138 1.00 67.19 158 TYR A CA 1
ATOM 1259 C C . TYR A 1 158 ? 9.850 7.358 -5.849 1.00 67.19 158 TYR A C 1
ATOM 1261 O O . TYR A 1 158 ? 10.721 6.765 -6.472 1.00 67.19 158 TYR A O 1
ATOM 1269 N N . SER A 1 159 ? 9.837 8.688 -5.743 1.00 67.50 159 SER A N 1
ATOM 1270 C CA . SER A 1 159 ? 10.940 9.533 -6.217 1.00 67.50 159 SER A CA 1
ATOM 1271 C C . SER A 1 159 ? 12.150 9.523 -5.275 1.00 67.50 159 SER A C 1
ATOM 1273 O O . SER A 1 159 ? 13.172 10.125 -5.596 1.00 67.50 159 SER A O 1
ATOM 1275 N N . SER A 1 160 ? 12.052 8.877 -4.107 1.00 61.41 160 SER A N 1
ATOM 1276 C CA . SER A 1 160 ? 13.215 8.552 -3.282 1.00 61.41 160 SER A CA 1
ATOM 1277 C C . SER A 1 160 ? 13.724 7.172 -3.695 1.00 61.41 160 SER A C 1
ATOM 1279 O O . SER A 1 160 ? 12.929 6.246 -3.790 1.00 61.41 160 SER A O 1
ATOM 1281 N N . ASP A 1 161 ? 15.017 7.060 -4.015 1.00 57.53 161 ASP A N 1
ATOM 1282 C CA . ASP A 1 161 ? 15.647 5.895 -4.664 1.00 57.53 161 ASP A CA 1
ATOM 1283 C C . ASP A 1 161 ? 15.606 4.609 -3.802 1.00 57.53 161 ASP A C 1
ATOM 1285 O O . ASP A 1 161 ? 16.630 4.166 -3.284 1.00 57.53 161 ASP A O 1
ATOM 1289 N N . ASP A 1 162 ? 14.427 4.017 -3.601 1.00 67.44 162 ASP A N 1
ATOM 1290 C CA . ASP A 1 162 ? 14.220 2.830 -2.769 1.00 67.44 162 ASP A CA 1
ATOM 1291 C C . ASP A 1 162 ? 14.535 1.543 -3.560 1.00 67.44 162 ASP A C 1
ATOM 1293 O O . ASP A 1 162 ? 13.823 1.216 -4.516 1.00 67.44 162 ASP A O 1
ATOM 1297 N N . PRO A 1 163 ? 15.554 0.752 -3.166 1.00 74.69 163 PRO A N 1
ATOM 1298 C CA . PRO A 1 163 ? 15.844 -0.548 -3.773 1.00 74.69 163 PRO A CA 1
ATOM 1299 C C . PRO A 1 163 ? 14.655 -1.515 -3.801 1.00 74.69 163 PRO A C 1
ATOM 1301 O O . PRO A 1 163 ? 14.620 -2.414 -4.644 1.00 74.69 163 PRO A O 1
ATOM 1304 N N . ALA A 1 164 ? 13.687 -1.366 -2.891 1.00 78.38 164 ALA A N 1
ATOM 1305 C CA . ALA A 1 164 ? 12.489 -2.199 -2.858 1.00 78.38 164 ALA A CA 1
ATOM 1306 C C . ALA A 1 164 ? 11.657 -2.080 -4.146 1.00 78.38 164 ALA A C 1
ATOM 1308 O O . ALA A 1 164 ? 11.128 -3.084 -4.623 1.00 78.38 164 ALA A O 1
ATOM 1309 N N . GLU A 1 165 ? 11.609 -0.890 -4.750 1.00 74.50 165 GLU A N 1
ATOM 1310 C CA . GLU A 1 165 ? 10.875 -0.641 -5.994 1.00 74.50 165 GLU A CA 1
ATOM 1311 C C . GLU A 1 165 ? 11.454 -1.416 -7.170 1.00 74.50 165 GLU A C 1
ATOM 1313 O O . GLU A 1 165 ? 10.726 -2.070 -7.920 1.00 74.50 165 GLU A O 1
ATOM 1318 N N . VAL A 1 166 ? 12.780 -1.379 -7.294 1.00 82.25 166 VAL A N 1
ATOM 1319 C CA . VAL A 1 166 ? 13.493 -2.078 -8.361 1.00 82.25 166 VAL A CA 1
ATOM 1320 C C . VAL A 1 166 ? 13.329 -3.585 -8.184 1.00 82.25 166 VAL A C 1
ATOM 1322 O O . VAL A 1 166 ? 12.979 -4.272 -9.138 1.00 82.25 166 VAL A O 1
ATOM 1325 N N . LYS A 1 167 ? 13.489 -4.111 -6.962 1.00 88.38 167 LYS A N 1
ATOM 1326 C CA . LYS A 1 167 ? 13.294 -5.545 -6.675 1.00 88.38 167 LYS A CA 1
ATOM 1327 C C . LYS A 1 167 ? 1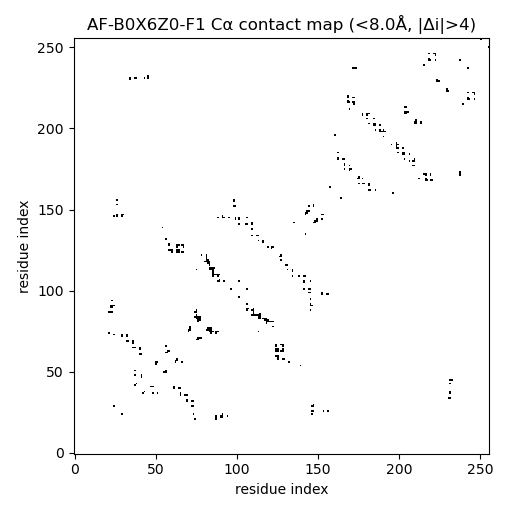1.882 -6.017 -7.009 1.00 88.38 167 LYS A C 1
ATOM 1329 O O . LYS A 1 167 ? 11.716 -7.056 -7.646 1.00 88.38 167 LYS A O 1
ATOM 1334 N N . ARG A 1 168 ? 10.862 -5.226 -6.668 1.00 80.62 168 ARG A N 1
ATOM 1335 C CA . ARG A 1 168 ? 9.477 -5.536 -7.033 1.00 80.62 168 ARG A CA 1
ATOM 1336 C C . ARG A 1 168 ? 9.322 -5.697 -8.539 1.00 80.62 168 ARG A C 1
ATOM 1338 O O . ARG A 1 168 ? 8.718 -6.672 -8.970 1.00 80.62 168 ARG A O 1
ATOM 1345 N N . ASP A 1 169 ? 9.860 -4.790 -9.349 1.00 86.94 169 ASP A N 1
ATOM 1346 C CA . ASP A 1 169 ? 9.691 -4.881 -10.803 1.00 86.94 169 ASP A CA 1
ATOM 1347 C C . ASP A 1 169 ? 10.313 -6.165 -11.386 1.00 86.94 169 ASP A C 1
ATOM 1349 O O . ASP A 1 169 ? 9.764 -6.740 -12.328 1.00 86.94 169 ASP A O 1
ATOM 1353 N N . PHE A 1 170 ? 11.380 -6.683 -10.771 1.00 92.44 170 PHE A N 1
ATOM 1354 C CA . PHE A 1 170 ? 11.920 -8.012 -11.077 1.00 92.44 170 PHE A CA 1
ATOM 1355 C C . PHE A 1 170 ? 10.976 -9.143 -10.637 1.00 92.44 170 PHE A C 1
ATOM 1357 O O . PHE A 1 170 ? 10.739 -10.093 -11.386 1.00 92.44 170 PHE A O 1
ATOM 1364 N N . HIS A 1 171 ? 10.362 -9.043 -9.457 1.00 90.81 171 HIS A N 1
ATOM 1365 C CA . HIS A 1 171 ? 9.392 -10.041 -8.982 1.00 90.81 171 HIS A CA 1
ATOM 1366 C C . HIS A 1 171 ? 8.153 -10.100 -9.873 1.00 90.81 171 HIS A C 1
ATOM 1368 O O . HIS A 1 171 ? 7.618 -11.182 -10.102 1.00 90.81 171 HIS A O 1
ATOM 1374 N N . MET A 1 172 ? 7.742 -8.963 -10.440 1.00 86.44 172 MET A N 1
ATOM 1375 C CA . MET A 1 172 ? 6.606 -8.878 -11.360 1.00 86.44 172 MET A CA 1
ATOM 1376 C C . MET A 1 172 ? 6.809 -9.687 -12.644 1.00 86.44 172 MET A C 1
ATOM 1378 O O . MET A 1 172 ? 5.829 -10.088 -13.266 1.00 86.44 172 MET A O 1
ATOM 1382 N N . ILE A 1 173 ? 8.058 -9.969 -13.020 1.00 91.06 173 ILE A N 1
ATOM 1383 C CA . ILE A 1 173 ? 8.400 -10.859 -14.136 1.00 91.06 173 ILE A CA 1
ATOM 1384 C C . ILE A 1 173 ? 8.841 -12.257 -13.663 1.00 91.06 173 ILE A C 1
ATOM 1386 O O . ILE A 1 173 ? 9.448 -13.009 -14.422 1.00 91.06 173 ILE A O 1
ATOM 1390 N N . ASN A 1 174 ? 8.506 -12.619 -12.418 1.00 91.00 174 ASN A N 1
ATOM 1391 C CA . ASN A 1 174 ? 8.851 -13.871 -11.735 1.00 91.00 174 ASN A CA 1
ATOM 1392 C C . ASN A 1 174 ? 10.355 -14.077 -11.475 1.00 91.00 174 ASN A C 1
ATOM 1394 O O . ASN A 1 174 ? 10.832 -15.212 -11.463 1.00 91.00 174 ASN A O 1
ATOM 1398 N N . VAL A 1 175 ? 11.107 -12.998 -11.243 1.00 92.62 175 VAL A N 1
ATOM 1399 C CA . VAL A 1 175 ? 12.558 -13.044 -10.998 1.00 92.62 175 VAL A CA 1
ATOM 1400 C C . VAL A 1 175 ? 12.879 -12.527 -9.595 1.00 92.62 175 VAL A C 1
ATOM 1402 O O . VAL A 1 175 ? 13.287 -11.389 -9.406 1.00 92.62 175 VAL A O 1
ATOM 1405 N N . ALA A 1 176 ? 12.683 -13.368 -8.579 1.00 91.06 176 ALA A N 1
ATOM 1406 C CA . ALA A 1 176 ? 12.982 -13.011 -7.186 1.00 91.06 176 ALA A CA 1
ATOM 1407 C C . ALA A 1 176 ? 14.417 -13.351 -6.743 1.00 91.06 176 ALA A C 1
ATOM 1409 O O . ALA A 1 176 ? 14.900 -12.859 -5.728 1.00 91.06 176 ALA A O 1
ATOM 1410 N N . ASP A 1 177 ? 15.146 -14.166 -7.509 1.00 94.88 177 ASP A N 1
ATOM 1411 C CA . ASP A 1 177 ? 16.514 -14.595 -7.183 1.00 94.88 177 ASP A CA 1
ATOM 1412 C C . ASP A 1 177 ? 17.576 -13.496 -7.395 1.00 94.88 177 ASP A C 1
ATOM 1414 O O . ASP A 1 177 ? 18.761 -13.722 -7.141 1.00 94.88 177 ASP A O 1
ATOM 1418 N N . LYS A 1 178 ? 17.170 -12.306 -7.861 1.00 95.44 178 LYS A N 1
ATOM 1419 C CA . LYS A 1 178 ? 18.058 -11.177 -8.180 1.00 95.44 178 LYS A CA 1
ATOM 1420 C C . LYS A 1 178 ? 18.082 -10.062 -7.140 1.00 95.44 178 LYS A C 1
ATOM 1422 O O . LYS A 1 178 ? 18.849 -9.119 -7.311 1.00 95.44 178 LYS A O 1
ATOM 1427 N N . ASP A 1 179 ? 17.363 -10.196 -6.031 1.00 93.00 179 ASP A N 1
ATOM 1428 C CA . ASP A 1 179 ? 17.304 -9.172 -4.976 1.00 93.00 179 ASP A CA 1
ATOM 1429 C C . ASP A 1 179 ? 18.682 -8.742 -4.473 1.00 93.00 179 ASP A C 1
ATOM 1431 O O . ASP A 1 179 ? 18.981 -7.552 -4.405 1.00 93.00 179 ASP A O 1
ATOM 1435 N N . ALA A 1 180 ? 19.563 -9.710 -4.209 1.00 94.69 180 ALA A N 1
ATOM 1436 C CA . ALA A 1 180 ? 20.922 -9.426 -3.758 1.00 94.69 180 ALA A CA 1
ATOM 1437 C C . ALA A 1 180 ? 21.760 -8.690 -4.818 1.00 94.69 180 ALA A C 1
ATOM 1439 O O . ALA A 1 180 ? 22.640 -7.903 -4.472 1.00 94.69 180 ALA A O 1
ATOM 1440 N N . ALA A 1 181 ? 21.508 -8.937 -6.107 1.00 95.12 181 ALA A N 1
ATOM 1441 C CA . ALA A 1 181 ? 22.188 -8.236 -7.191 1.00 95.12 181 ALA A CA 1
ATOM 1442 C C . ALA A 1 181 ? 21.685 -6.791 -7.313 1.00 95.12 181 ALA A C 1
ATOM 1444 O O . ALA A 1 181 ? 22.503 -5.887 -7.447 1.00 95.12 181 ALA A O 1
ATOM 1445 N N . VAL A 1 182 ? 20.375 -6.559 -7.174 1.00 93.38 182 VAL A N 1
ATOM 1446 C CA . VAL A 1 182 ? 19.798 -5.205 -7.120 1.00 93.38 182 VAL A CA 1
ATOM 1447 C C . VAL A 1 182 ? 20.355 -4.425 -5.930 1.00 93.38 182 VAL A C 1
ATOM 1449 O O . VAL A 1 182 ? 20.853 -3.313 -6.107 1.00 93.38 182 VAL A O 1
ATOM 1452 N N . ASP A 1 183 ? 20.355 -5.025 -4.736 1.00 91.56 183 ASP A N 1
ATOM 1453 C CA . ASP A 1 183 ? 20.914 -4.396 -3.536 1.00 91.56 183 ASP A CA 1
ATOM 1454 C C . ASP A 1 183 ? 22.399 -4.059 -3.732 1.00 91.56 183 ASP A C 1
ATOM 1456 O O . ASP A 1 183 ? 22.830 -2.949 -3.424 1.00 91.56 183 ASP A O 1
ATOM 1460 N N . ASN A 1 184 ? 23.195 -4.977 -4.288 1.00 92.69 184 ASN A N 1
ATOM 1461 C CA . ASN A 1 184 ? 24.610 -4.724 -4.562 1.00 92.69 184 ASN A CA 1
ATOM 1462 C C . ASN A 1 184 ? 24.826 -3.621 -5.603 1.00 92.69 184 ASN A C 1
ATOM 1464 O O . ASN A 1 184 ? 25.711 -2.784 -5.408 1.00 92.69 184 ASN A O 1
ATOM 1468 N N . ALA A 1 185 ? 24.050 -3.613 -6.687 1.00 92.50 185 ALA A N 1
ATOM 1469 C CA . ALA A 1 185 ? 24.166 -2.621 -7.747 1.00 92.50 185 ALA A CA 1
ATOM 1470 C C . ALA A 1 185 ? 23.847 -1.216 -7.223 1.00 92.50 185 ALA A C 1
ATOM 1472 O O . ALA A 1 185 ? 24.603 -0.286 -7.489 1.00 92.50 185 ALA A O 1
ATOM 1473 N N . LEU A 1 186 ? 22.781 -1.069 -6.429 1.00 90.06 186 LEU A N 1
ATOM 1474 C CA . LEU A 1 186 ? 22.354 0.222 -5.886 1.00 90.06 186 LEU A CA 1
ATOM 1475 C C . LEU A 1 186 ? 23.246 0.693 -4.730 1.00 90.06 186 LEU A C 1
ATOM 1477 O O . LEU A 1 186 ? 23.691 1.839 -4.737 1.00 90.06 186 LEU A O 1
ATOM 1481 N N . ASN A 1 187 ? 23.592 -0.181 -3.778 1.00 88.50 187 ASN A N 1
ATOM 1482 C CA . ASN A 1 187 ? 24.403 0.201 -2.613 1.00 88.50 187 ASN A CA 1
ATOM 1483 C C . ASN A 1 187 ? 25.841 0.594 -2.980 1.00 88.50 187 ASN A C 1
ATOM 1485 O O . ASN A 1 187 ? 26.444 1.426 -2.304 1.00 88.50 187 ASN A O 1
ATOM 1489 N N . ASN A 1 188 ? 26.401 0.004 -4.040 1.00 88.19 188 ASN A N 1
ATOM 1490 C CA . ASN A 1 188 ? 27.757 0.313 -4.501 1.00 88.19 188 ASN A CA 1
ATOM 1491 C C . ASN A 1 188 ? 27.784 1.343 -5.641 1.00 88.19 188 ASN A C 1
ATOM 1493 O O . ASN A 1 188 ? 28.863 1.668 -6.150 1.00 88.19 188 ASN A O 1
ATOM 1497 N N . CYS A 1 189 ? 26.622 1.855 -6.057 1.00 90.31 189 CYS A N 1
ATOM 1498 C CA . CYS A 1 189 ? 26.542 2.811 -7.148 1.00 90.31 189 CYS A CA 1
ATOM 1499 C C . CYS A 1 189 ? 27.136 4.160 -6.734 1.00 90.31 189 CYS A C 1
ATOM 1501 O O . CYS A 1 189 ? 26.762 4.757 -5.723 1.00 90.31 189 CYS A O 1
ATOM 1503 N N . LYS A 1 190 ? 28.066 4.672 -7.542 1.00 90.31 190 LYS A N 1
ATOM 1504 C CA . LYS A 1 190 ? 28.619 6.013 -7.348 1.00 90.31 190 LYS A CA 1
ATOM 1505 C C . LYS A 1 190 ? 27.680 7.029 -7.978 1.00 90.31 190 LYS A C 1
ATOM 1507 O O . LYS A 1 190 ? 27.765 7.266 -9.179 1.00 90.31 190 LYS A O 1
ATOM 1512 N N . VAL A 1 191 ? 26.833 7.635 -7.158 1.00 88.12 191 VAL A N 1
ATOM 1513 C CA . VAL A 1 191 ? 25.849 8.621 -7.608 1.00 88.12 191 VAL A CA 1
ATOM 1514 C C . VAL A 1 191 ? 26.297 10.049 -7.333 1.00 88.12 191 VAL A C 1
ATOM 1516 O O . VAL A 1 191 ? 26.914 10.344 -6.306 1.00 88.12 191 VAL A O 1
ATOM 1519 N N . LYS A 1 192 ? 25.976 10.956 -8.253 1.00 87.06 192 LYS A N 1
ATOM 1520 C CA . LYS A 1 192 ? 26.030 12.401 -8.015 1.00 87.06 192 LYS A CA 1
ATOM 1521 C C . LYS A 1 192 ? 24.606 12.913 -7.889 1.00 87.06 192 LYS A C 1
ATOM 1523 O O . LYS A 1 192 ? 23.765 12.550 -8.697 1.00 87.06 192 LYS A O 1
ATOM 1528 N N . GLU A 1 193 ? 24.349 13.831 -6.962 1.00 78.94 193 GLU A N 1
ATOM 1529 C CA . GLU A 1 193 ? 22.994 14.377 -6.765 1.00 78.94 193 GLU A CA 1
ATOM 1530 C C . GLU A 1 193 ? 22.371 14.938 -8.055 1.00 78.94 193 GLU A C 1
ATOM 1532 O O . GLU A 1 193 ? 21.206 14.690 -8.343 1.00 78.94 193 GLU A O 1
ATOM 1537 N N . ALA A 1 194 ? 23.160 15.619 -8.892 1.00 80.06 194 ALA A N 1
ATOM 1538 C CA . ALA A 1 194 ? 22.673 16.184 -10.152 1.00 80.06 194 ALA A CA 1
ATOM 1539 C C . ALA A 1 194 ? 22.269 15.134 -11.211 1.00 80.06 194 ALA A C 1
ATOM 1541 O O . ALA A 1 194 ? 21.530 15.467 -12.134 1.00 80.06 194 ALA A O 1
ATOM 1542 N N . THR A 1 195 ? 22.764 13.896 -11.113 1.00 77.69 195 THR A N 1
ATOM 1543 C CA . THR A 1 195 ? 22.550 12.812 -12.095 1.00 77.69 195 THR A CA 1
ATOM 1544 C C . THR A 1 195 ? 22.066 11.523 -11.443 1.00 77.69 195 THR A C 1
ATOM 1546 O O . THR A 1 195 ? 22.145 10.458 -12.043 1.00 77.69 195 THR A O 1
ATOM 1549 N N . LYS A 1 196 ? 21.536 11.612 -10.222 1.00 79.12 196 LYS A N 1
ATOM 1550 C CA . LYS A 1 196 ? 21.308 10.479 -9.323 1.00 79.12 196 LYS A CA 1
ATOM 1551 C C . LYS A 1 196 ? 20.498 9.348 -9.960 1.00 79.12 196 LYS A C 1
ATOM 1553 O O . LYS A 1 196 ? 20.945 8.205 -9.968 1.00 79.12 196 LYS A O 1
ATOM 1558 N N . ALA A 1 197 ? 19.366 9.689 -10.576 1.00 72.69 197 ALA A N 1
ATOM 1559 C CA . ALA A 1 197 ? 18.502 8.726 -11.257 1.00 72.69 197 ALA A CA 1
ATOM 1560 C C . ALA A 1 197 ? 19.203 8.056 -12.452 1.00 72.69 197 ALA A C 1
ATOM 1562 O O . ALA A 1 197 ? 19.115 6.843 -12.629 1.00 72.69 197 ALA A O 1
ATOM 1563 N N . THR A 1 198 ? 19.934 8.833 -13.258 1.00 75.06 198 THR A N 1
ATOM 1564 C CA . THR A 1 198 ? 20.701 8.309 -14.396 1.00 75.06 198 THR A CA 1
ATOM 1565 C C . THR A 1 198 ? 21.841 7.412 -13.929 1.00 75.06 198 THR A C 1
ATOM 1567 O O . THR A 1 198 ? 22.029 6.347 -14.501 1.00 75.06 198 THR A O 1
ATOM 1570 N N . ASP A 1 199 ? 22.556 7.796 -12.871 1.00 84.31 199 ASP A N 1
ATOM 1571 C CA . ASP A 1 199 ? 23.658 7.015 -12.313 1.00 84.31 199 ASP A CA 1
ATOM 1572 C C . ASP A 1 199 ? 23.152 5.670 -11.760 1.00 84.31 199 ASP A C 1
ATOM 1574 O O . ASP A 1 199 ? 23.727 4.627 -12.073 1.00 84.31 199 ASP A O 1
ATOM 1578 N N . TYR A 1 200 ? 22.043 5.663 -11.007 1.00 87.31 200 TYR A N 1
ATOM 1579 C CA . TYR A 1 200 ? 21.426 4.420 -10.529 1.00 87.31 200 TYR A CA 1
ATOM 1580 C C . TYR A 1 200 ? 20.932 3.536 -11.670 1.00 87.31 200 TYR A C 1
ATOM 1582 O O . TYR A 1 200 ? 21.199 2.332 -11.667 1.00 87.31 200 TYR A O 1
ATOM 1590 N N . ASN A 1 201 ? 20.257 4.122 -12.661 1.00 84.94 201 ASN A N 1
ATOM 1591 C CA . ASN A 1 201 ? 19.822 3.388 -13.841 1.00 84.94 201 ASN A CA 1
ATOM 1592 C C . ASN A 1 201 ? 21.028 2.749 -14.548 1.00 84.94 201 ASN A C 1
ATOM 1594 O O . ASN A 1 201 ? 21.041 1.545 -14.790 1.00 84.94 201 ASN A O 1
ATOM 1598 N N . ASP A 1 202 ? 22.087 3.516 -14.789 1.00 89.81 202 ASP A N 1
ATOM 1599 C CA . ASP A 1 202 ? 23.326 3.022 -15.384 1.00 89.81 202 ASP A CA 1
ATOM 1600 C C . ASP A 1 202 ? 23.940 1.862 -14.595 1.00 89.81 202 ASP A C 1
ATOM 1602 O O . ASP A 1 202 ? 24.387 0.887 -15.198 1.00 89.81 202 ASP A O 1
ATOM 1606 N N . CYS A 1 203 ? 23.969 1.944 -13.263 1.00 93.38 203 CYS A N 1
ATOM 1607 C CA . CYS A 1 203 ? 24.466 0.866 -12.410 1.00 93.38 203 CYS A CA 1
ATOM 1608 C C . CYS A 1 203 ? 23.661 -0.427 -12.596 1.00 93.38 203 CYS A C 1
ATOM 1610 O O . CYS A 1 203 ? 24.259 -1.492 -12.747 1.00 93.38 203 CYS A O 1
ATOM 1612 N N . LEU A 1 204 ? 22.330 -0.341 -12.664 1.00 92.81 204 LEU A N 1
ATOM 1613 C CA . LEU A 1 204 ? 21.467 -1.500 -12.909 1.00 92.81 204 LEU A CA 1
ATOM 1614 C C . LEU A 1 204 ? 21.676 -2.088 -14.317 1.00 92.81 204 LEU A C 1
ATOM 1616 O O . LEU A 1 204 ? 21.835 -3.298 -14.463 1.00 92.81 204 LEU A O 1
ATOM 1620 N N . TRP A 1 205 ? 21.749 -1.245 -15.352 1.00 92.81 205 TRP A N 1
ATOM 1621 C CA . TRP A 1 205 ? 21.958 -1.674 -16.744 1.00 92.81 205 TRP A CA 1
ATOM 1622 C C . TRP A 1 205 ? 23.363 -2.213 -17.030 1.00 92.81 205 TRP A C 1
ATOM 1624 O O . TRP A 1 205 ? 23.547 -2.988 -17.970 1.00 92.81 205 TRP A O 1
ATOM 1634 N N . LYS A 1 206 ? 24.365 -1.814 -16.242 1.00 94.19 206 LYS A N 1
ATOM 1635 C CA . LYS A 1 206 ? 25.749 -2.294 -16.371 1.00 94.19 206 LYS A CA 1
ATOM 1636 C C . LYS A 1 206 ? 26.029 -3.534 -15.524 1.00 94.19 206 LYS A C 1
ATOM 1638 O O . LYS A 1 206 ? 27.021 -4.213 -15.798 1.00 94.19 206 LYS A O 1
ATOM 1643 N N . ASP A 1 207 ? 25.195 -3.847 -14.530 1.00 95.12 207 ASP A N 1
ATOM 1644 C CA . ASP A 1 207 ? 25.392 -5.037 -13.707 1.00 95.12 207 ASP A CA 1
ATOM 1645 C C . ASP A 1 207 ? 25.215 -6.311 -14.559 1.00 95.12 207 ASP A C 1
ATOM 1647 O O . ASP A 1 207 ? 24.166 -6.512 -15.183 1.00 95.12 207 ASP A O 1
ATOM 1651 N N . PRO A 1 208 ? 26.220 -7.203 -14.605 1.00 95.19 208 PRO A N 1
ATOM 1652 C CA . PRO A 1 208 ? 26.181 -8.388 -15.455 1.00 95.19 208 PRO A CA 1
ATOM 1653 C C . PRO A 1 208 ? 25.081 -9.386 -15.072 1.00 95.19 208 PRO A C 1
ATOM 1655 O O . PRO A 1 208 ? 24.712 -10.203 -15.912 1.00 95.19 208 PRO A O 1
ATOM 1658 N N . ASN A 1 209 ? 24.557 -9.331 -13.845 1.00 95.81 209 ASN A N 1
ATOM 1659 C CA . ASN A 1 209 ? 23.478 -10.197 -13.369 1.00 95.81 209 ASN A CA 1
ATOM 1660 C C . ASN A 1 209 ? 22.082 -9.622 -13.640 1.00 95.81 209 ASN A C 1
ATOM 1662 O O . ASN A 1 209 ? 21.101 -10.350 -13.480 1.00 95.81 209 ASN A O 1
ATOM 1666 N N . LEU A 1 210 ? 21.989 -8.339 -14.011 1.00 95.69 210 LEU A N 1
ATOM 1667 C CA . LEU A 1 210 ? 20.723 -7.625 -14.191 1.00 95.69 210 LEU A CA 1
ATOM 1668 C C . LEU A 1 210 ? 20.482 -7.199 -15.642 1.00 95.69 210 LEU A C 1
ATOM 1670 O O . LEU A 1 210 ? 19.342 -7.245 -16.091 1.00 95.69 210 LEU A O 1
ATOM 1674 N N . LYS A 1 211 ? 21.527 -6.829 -16.394 1.00 92.81 211 LYS A N 1
ATOM 1675 C CA . LYS A 1 211 ? 21.433 -6.188 -17.722 1.00 92.81 211 LYS A CA 1
ATOM 1676 C C . LYS A 1 211 ? 20.455 -6.843 -18.711 1.00 92.81 211 LYS A C 1
ATOM 1678 O O . LYS A 1 211 ? 19.736 -6.138 -19.410 1.00 92.81 211 LYS A O 1
ATOM 1683 N N . ASP A 1 212 ? 20.393 -8.175 -18.748 1.00 93.94 212 ASP A N 1
ATOM 1684 C CA . ASP A 1 212 ? 19.569 -8.919 -19.712 1.00 93.94 212 ASP A CA 1
ATOM 1685 C C . ASP A 1 212 ? 18.092 -8.992 -19.273 1.00 93.94 212 ASP A C 1
ATOM 1687 O O . ASP A 1 212 ? 17.207 -9.314 -20.064 1.00 93.94 212 ASP A O 1
ATOM 1691 N N . LEU A 1 213 ? 17.824 -8.667 -18.006 1.00 95.25 213 LEU A N 1
ATOM 1692 C CA . LEU A 1 213 ? 16.499 -8.602 -17.392 1.00 95.25 213 LEU A CA 1
ATOM 1693 C C . LEU A 1 213 ? 15.952 -7.174 -17.354 1.00 95.25 213 LEU A C 1
ATOM 1695 O O . LEU A 1 213 ? 14.739 -6.999 -17.279 1.00 95.25 213 LEU A O 1
ATOM 1699 N N . MET A 1 214 ? 16.819 -6.164 -17.453 1.00 93.56 214 MET A N 1
ATOM 1700 C CA . MET A 1 214 ? 16.423 -4.762 -17.335 1.00 93.56 214 MET A CA 1
ATOM 1701 C C . MET A 1 214 ? 15.345 -4.361 -18.341 1.00 93.56 214 MET A C 1
ATOM 1703 O O . MET A 1 214 ? 14.382 -3.712 -17.950 1.00 93.56 214 MET A O 1
ATOM 1707 N N . MET A 1 215 ? 15.449 -4.793 -19.602 1.00 92.44 215 MET A N 1
ATOM 1708 C CA . MET A 1 215 ? 14.431 -4.464 -20.606 1.00 92.44 215 MET A CA 1
ATOM 1709 C C . MET A 1 215 ? 13.066 -5.098 -20.275 1.00 92.44 215 MET A C 1
ATOM 1711 O O . MET A 1 215 ? 12.110 -4.349 -20.124 1.00 92.44 215 MET A O 1
ATOM 1715 N N . PRO A 1 216 ? 12.940 -6.425 -20.043 1.00 93.00 216 PRO A N 1
ATOM 1716 C CA . PRO A 1 216 ? 11.681 -7.016 -19.572 1.00 93.00 216 PRO A CA 1
ATOM 1717 C C . PRO A 1 216 ? 11.069 -6.350 -18.329 1.00 93.00 216 PRO A C 1
ATOM 1719 O O . PRO A 1 216 ? 9.847 -6.211 -18.244 1.00 93.00 216 PRO A O 1
ATOM 1722 N N . VAL A 1 217 ? 11.910 -5.961 -17.367 1.00 91.56 217 VAL A N 1
ATOM 1723 C CA . VAL A 1 217 ? 11.505 -5.278 -16.130 1.00 91.56 217 VAL A CA 1
ATOM 1724 C C . VAL A 1 217 ? 10.922 -3.899 -16.443 1.00 91.56 217 VAL A C 1
ATOM 1726 O O . VAL A 1 217 ? 9.820 -3.582 -15.990 1.00 91.56 217 VAL A O 1
ATOM 1729 N N . PHE A 1 218 ? 11.628 -3.104 -17.251 1.00 89.06 218 PHE A N 1
ATOM 1730 C CA . PHE A 1 218 ? 11.205 -1.763 -17.653 1.00 89.06 218 PHE A CA 1
ATOM 1731 C C . PHE A 1 218 ? 9.954 -1.798 -18.531 1.00 89.06 218 PHE A C 1
ATOM 1733 O O . PHE A 1 218 ? 8.994 -1.101 -18.214 1.00 89.06 218 PHE A O 1
ATOM 1740 N N . ASP A 1 219 ? 9.913 -2.667 -19.541 1.00 91.56 219 ASP A N 1
ATOM 1741 C CA . ASP A 1 219 ? 8.756 -2.859 -20.423 1.00 91.56 219 ASP A CA 1
ATOM 1742 C C . ASP A 1 219 ? 7.492 -3.159 -19.606 1.00 91.56 219 ASP A C 1
ATOM 1744 O O . ASP A 1 219 ? 6.420 -2.583 -19.813 1.00 91.56 219 ASP A O 1
ATOM 1748 N N . TYR A 1 220 ? 7.597 -4.065 -18.626 1.00 91.06 220 TYR A N 1
ATOM 1749 C CA . TYR A 1 220 ? 6.435 -4.403 -17.817 1.00 91.06 220 TYR A CA 1
ATOM 1750 C C . TYR A 1 220 ? 6.086 -3.309 -16.808 1.00 91.06 220 TYR A C 1
ATOM 1752 O O . TYR A 1 220 ? 4.907 -3.095 -16.526 1.00 91.06 220 TYR A O 1
ATOM 1760 N N . ARG A 1 221 ? 7.076 -2.591 -16.262 1.00 86.25 221 ARG A N 1
ATOM 1761 C CA . ARG A 1 221 ? 6.833 -1.399 -15.435 1.00 86.25 221 ARG A CA 1
ATOM 1762 C C . ARG A 1 221 ? 6.101 -0.322 -16.227 1.00 86.25 221 ARG A C 1
ATOM 1764 O O . ARG A 1 221 ? 5.133 0.221 -15.704 1.00 86.25 221 ARG A O 1
ATOM 1771 N N . GLU A 1 222 ? 6.481 -0.076 -17.475 1.00 81.62 222 GLU A N 1
ATOM 1772 C CA . GLU A 1 222 ? 5.817 0.871 -18.371 1.00 81.62 222 GLU A CA 1
ATOM 1773 C C . GLU A 1 222 ? 4.353 0.475 -18.600 1.00 81.62 222 GLU A C 1
ATOM 1775 O O . GLU A 1 222 ? 3.442 1.256 -18.321 1.00 81.62 222 GLU A O 1
ATOM 1780 N N . VAL A 1 223 ? 4.102 -0.782 -18.975 1.00 86.25 223 VAL A N 1
ATOM 1781 C CA . VAL A 1 223 ? 2.746 -1.316 -19.170 1.00 86.25 223 VAL A CA 1
ATOM 1782 C C . VAL A 1 223 ? 1.872 -1.208 -17.914 1.00 86.25 223 VAL A C 1
ATOM 1784 O O . VAL A 1 223 ? 0.672 -0.935 -18.016 1.00 86.25 223 VAL A O 1
ATOM 1787 N N . ARG A 1 224 ? 2.449 -1.423 -16.729 1.00 83.25 224 ARG A N 1
ATOM 1788 C CA . ARG A 1 224 ? 1.743 -1.293 -15.445 1.00 83.25 224 ARG A CA 1
ATOM 1789 C C . ARG A 1 224 ? 1.567 0.158 -15.012 1.00 83.25 224 ARG A C 1
ATOM 1791 O O . ARG A 1 224 ? 0.609 0.464 -14.310 1.00 83.25 224 ARG A O 1
ATOM 1798 N N . SER A 1 225 ? 2.452 1.052 -15.445 1.00 74.94 225 SER A N 1
ATOM 1799 C CA . SER A 1 225 ? 2.394 2.475 -15.106 1.00 74.94 225 SER A CA 1
ATOM 1800 C C . SER A 1 225 ? 1.250 3.223 -15.795 1.00 74.94 225 SER A C 1
ATOM 1802 O O . SER A 1 225 ? 0.840 4.271 -15.303 1.00 74.94 225 SER A O 1
ATOM 1804 N N . GLU A 1 226 ? 0.666 2.661 -16.862 1.00 70.62 226 GLU A N 1
ATOM 1805 C CA . GLU A 1 226 ? -0.525 3.224 -17.513 1.00 70.62 226 GLU A CA 1
ATOM 1806 C C . GLU A 1 226 ? -1.710 3.388 -16.555 1.00 70.62 226 GLU A C 1
ATOM 1808 O O . GLU A 1 226 ? -2.545 4.278 -16.726 1.00 70.62 226 GLU A O 1
ATOM 1813 N N . SER A 1 227 ? -1.829 2.499 -15.564 1.00 63.59 227 SER A N 1
ATOM 1814 C CA . SER A 1 227 ? -2.902 2.576 -14.587 1.00 63.59 227 SER A CA 1
ATOM 1815 C C . SER A 1 227 ? -2.564 1.830 -13.307 1.00 63.59 227 SER A C 1
ATOM 1817 O O . SER A 1 227 ? -2.257 0.642 -13.336 1.00 63.59 227 SER A O 1
ATOM 1819 N N . TYR A 1 228 ? -2.787 2.467 -12.156 1.00 57.84 228 TYR A N 1
ATOM 1820 C CA . TYR A 1 228 ? -2.762 1.779 -10.859 1.00 57.84 228 TYR A CA 1
ATOM 1821 C C . TYR A 1 228 ? -3.810 0.649 -10.755 1.00 57.84 228 TYR A C 1
ATOM 1823 O O . TYR A 1 228 ? -3.717 -0.200 -9.875 1.00 57.84 228 TYR A O 1
ATOM 1831 N N . LEU A 1 229 ? -4.781 0.604 -11.679 1.00 59.56 229 LEU A N 1
ATOM 1832 C CA . LEU A 1 229 ? -5.741 -0.489 -11.856 1.00 59.56 229 LEU A CA 1
ATOM 1833 C C . LEU A 1 229 ? -5.178 -1.701 -12.608 1.00 59.56 229 LEU A C 1
ATOM 1835 O O . LEU A 1 229 ? -5.928 -2.653 -12.820 1.00 59.56 229 LEU A O 1
ATOM 1839 N N . HIS A 1 230 ? -3.918 -1.678 -13.059 1.00 71.31 230 HIS A N 1
ATOM 1840 C CA . HIS A 1 230 ? -3.390 -2.673 -13.993 1.00 71.31 230 HIS A CA 1
ATOM 1841 C C . HIS A 1 230 ? -3.705 -4.107 -13.559 1.00 71.31 230 HIS A C 1
ATOM 1843 O O . HIS A 1 230 ? -4.204 -4.875 -14.372 1.00 71.31 230 HIS A O 1
ATOM 1849 N N . TYR A 1 231 ? -3.507 -4.435 -12.283 1.00 63.56 231 TYR A N 1
ATOM 1850 C CA . TYR A 1 231 ? -3.736 -5.778 -11.739 1.00 63.56 231 TYR A CA 1
ATOM 1851 C C . TYR A 1 231 ? -5.208 -6.176 -11.646 1.00 63.56 231 TYR A C 1
ATOM 1853 O O . TYR A 1 231 ? -5.544 -7.347 -11.759 1.00 63.56 231 TYR A O 1
ATOM 1861 N N . ILE A 1 232 ? -6.096 -5.197 -11.477 1.00 64.56 232 ILE A N 1
ATOM 1862 C CA . ILE A 1 232 ? -7.542 -5.427 -11.422 1.00 64.56 232 ILE A CA 1
ATOM 1863 C C . ILE A 1 232 ? -8.092 -5.616 -12.842 1.00 64.56 232 ILE A C 1
ATOM 1865 O O . ILE A 1 232 ? -8.984 -6.429 -13.067 1.00 64.56 232 ILE A O 1
ATOM 1869 N N . LEU A 1 233 ? -7.551 -4.875 -13.811 1.00 67.94 233 LEU A N 1
ATOM 1870 C CA . LEU A 1 233 ? -7.971 -4.937 -15.213 1.00 67.94 233 LEU A CA 1
ATOM 1871 C C . LEU A 1 233 ? -7.287 -6.065 -15.997 1.00 67.94 233 LEU A C 1
ATOM 1873 O O . LEU A 1 233 ? -7.821 -6.504 -17.011 1.00 67.94 233 LEU A O 1
ATOM 1877 N N . ASN A 1 234 ? -6.120 -6.522 -15.544 1.00 73.44 234 ASN A N 1
ATOM 1878 C CA . ASN A 1 234 ? -5.302 -7.541 -16.193 1.00 73.44 234 ASN A CA 1
ATOM 1879 C C . ASN A 1 234 ? -4.846 -8.564 -15.133 1.00 73.44 234 ASN A C 1
ATOM 1881 O O . ASN A 1 234 ? -3.680 -8.556 -14.743 1.00 73.44 234 ASN A O 1
ATOM 1885 N N . PRO A 1 235 ? -5.750 -9.433 -14.641 1.00 68.88 235 PRO A N 1
ATOM 1886 C CA . PRO A 1 235 ? -5.428 -10.415 -13.598 1.00 68.88 235 PRO A CA 1
ATOM 1887 C C . PRO A 1 235 ? -4.554 -11.577 -14.105 1.00 68.88 235 PRO A C 1
ATOM 1889 O O . PRO A 1 235 ? -4.125 -12.426 -13.327 1.00 68.88 235 PRO A O 1
ATOM 1892 N N . GLU A 1 236 ? -4.322 -11.649 -15.416 1.00 76.69 236 GLU A N 1
ATOM 1893 C CA . GLU A 1 236 ? -3.490 -12.673 -16.038 1.00 76.69 236 GLU A CA 1
ATOM 1894 C C . GLU A 1 236 ? -2.025 -12.553 -15.571 1.00 76.69 236 GLU A C 1
ATOM 1896 O O . GLU A 1 236 ? -1.510 -11.438 -15.445 1.00 76.69 236 GLU A O 1
ATOM 1901 N N . PRO A 1 237 ? -1.316 -13.679 -15.360 1.00 81.56 237 PRO A N 1
ATOM 1902 C CA . PRO A 1 237 ? 0.109 -13.661 -15.047 1.00 81.56 237 PRO A CA 1
ATOM 1903 C C . PRO A 1 237 ? 0.939 -12.924 -16.105 1.00 81.56 237 PRO A C 1
ATOM 1905 O O . PRO A 1 237 ? 0.546 -12.830 -17.271 1.00 81.56 237 PRO A O 1
ATOM 1908 N N . TYR A 1 238 ? 2.130 -12.461 -15.706 1.00 87.19 238 TYR A N 1
ATOM 1909 C CA . TYR A 1 238 ? 3.081 -11.833 -16.625 1.00 87.19 238 TYR A CA 1
ATOM 1910 C C . TYR A 1 238 ? 3.325 -12.701 -17.867 1.00 87.19 238 TYR A C 1
ATOM 1912 O O . TYR A 1 238 ? 3.725 -13.863 -17.771 1.00 87.19 238 TYR A O 1
ATOM 1920 N N . ASP A 1 239 ? 3.128 -12.090 -19.032 1.00 90.75 239 ASP A N 1
ATOM 1921 C CA . ASP A 1 239 ? 3.349 -12.687 -20.342 1.00 90.75 239 ASP A CA 1
ATOM 1922 C C . ASP A 1 239 ? 4.220 -11.739 -21.170 1.00 90.75 239 ASP A C 1
ATOM 1924 O O . ASP A 1 239 ? 3.783 -10.680 -21.632 1.00 90.75 239 ASP A O 1
ATOM 1928 N N . VAL A 1 240 ? 5.475 -12.140 -21.367 1.00 90.69 240 VAL A N 1
ATOM 1929 C CA . VAL A 1 240 ? 6.472 -11.357 -22.103 1.00 90.69 240 VAL A CA 1
ATOM 1930 C C . VAL A 1 240 ? 6.041 -11.038 -23.537 1.00 90.69 240 VAL A C 1
ATOM 1932 O O . VAL A 1 240 ? 6.398 -9.981 -24.055 1.00 90.69 240 VAL A O 1
ATOM 1935 N N . ALA A 1 241 ? 5.277 -11.914 -24.197 1.00 92.94 241 ALA A N 1
ATOM 1936 C CA . ALA A 1 241 ? 4.845 -11.684 -25.571 1.00 92.94 241 ALA A CA 1
ATOM 1937 C C . ALA A 1 241 ? 3.789 -10.575 -25.625 1.00 92.94 241 ALA A C 1
ATOM 1939 O O . ALA A 1 241 ? 3.918 -9.654 -26.434 1.00 92.94 241 ALA A O 1
ATOM 1940 N N . LYS A 1 242 ? 2.807 -10.614 -24.714 1.00 91.88 242 LYS A N 1
ATOM 1941 C CA . LYS A 1 242 ? 1.771 -9.573 -24.600 1.00 91.88 242 LYS A CA 1
ATOM 1942 C C . LYS A 1 242 ? 2.359 -8.220 -24.210 1.00 91.88 242 LYS A C 1
ATOM 1944 O O . LYS A 1 242 ? 1.980 -7.200 -24.779 1.00 91.88 242 LYS A O 1
ATOM 1949 N N . VAL A 1 243 ? 3.305 -8.206 -23.271 1.00 92.38 243 VAL A N 1
ATOM 1950 C CA . VAL A 1 243 ? 3.982 -6.971 -22.848 1.00 92.38 243 VAL A CA 1
ATOM 1951 C C . VAL A 1 243 ? 4.749 -6.355 -24.016 1.00 92.38 243 VAL A C 1
ATOM 1953 O O . VAL A 1 243 ? 4.544 -5.182 -24.315 1.00 92.38 243 VAL A O 1
ATOM 1956 N N . LYS A 1 244 ? 5.531 -7.150 -24.757 1.00 92.62 244 LYS A N 1
ATOM 1957 C CA . LYS A 1 244 ? 6.252 -6.669 -25.946 1.00 92.62 244 LYS A CA 1
ATOM 1958 C C . LYS A 1 244 ? 5.332 -6.152 -27.046 1.00 92.62 244 LYS A C 1
ATOM 1960 O O . LYS A 1 244 ? 5.681 -5.196 -27.730 1.00 92.62 244 LYS A O 1
ATOM 1965 N N . GLU A 1 245 ? 4.184 -6.787 -27.264 1.00 93.44 245 GLU A N 1
ATOM 1966 C CA . GLU A 1 245 ? 3.193 -6.295 -28.225 1.00 93.44 245 GLU A CA 1
ATOM 1967 C C . GLU A 1 245 ? 2.660 -4.917 -27.818 1.00 93.44 245 GLU A C 1
ATOM 1969 O O . GLU A 1 245 ? 2.524 -4.029 -28.661 1.00 93.44 245 GLU A O 1
ATOM 1974 N N . LYS A 1 246 ? 2.416 -4.722 -26.520 1.00 90.38 246 LYS A N 1
ATOM 1975 C CA . LYS A 1 246 ? 1.918 -3.460 -25.982 1.00 90.38 246 LYS A CA 1
ATOM 1976 C C . LYS A 1 246 ? 2.968 -2.346 -26.040 1.00 90.38 246 LYS A C 1
ATOM 1978 O O . LYS A 1 246 ? 2.648 -1.265 -26.518 1.00 90.38 246 LYS A O 1
ATOM 1983 N N . VAL A 1 247 ? 4.221 -2.630 -25.678 1.00 89.94 247 VAL A N 1
ATOM 1984 C CA . VAL A 1 247 ? 5.332 -1.662 -25.780 1.00 89.94 247 VAL A CA 1
ATOM 1985 C C . VAL A 1 247 ? 5.583 -1.244 -27.230 1.00 89.94 247 VAL A C 1
ATOM 1987 O O . VAL A 1 247 ? 5.653 -0.056 -27.514 1.00 89.94 247 VAL A O 1
ATOM 1990 N N . LYS A 1 248 ? 5.549 -2.177 -28.194 1.00 91.69 248 LYS A N 1
ATOM 1991 C CA . LYS A 1 248 ? 5.632 -1.829 -29.629 1.00 91.69 248 LYS A CA 1
ATOM 1992 C C . LYS A 1 248 ? 4.558 -0.840 -30.078 1.00 91.69 248 LYS A C 1
ATOM 1994 O O . LYS A 1 248 ? 4.765 -0.085 -31.027 1.00 91.69 248 LYS A O 1
ATOM 1999 N N . LYS A 1 249 ? 3.376 -0.892 -29.460 1.00 90.69 249 LYS A N 1
ATOM 2000 C CA . LYS A 1 249 ? 2.318 0.079 -29.732 1.00 90.69 249 LYS A CA 1
ATOM 2001 C C . LYS A 1 249 ? 2.698 1.453 -29.174 1.00 90.69 249 LYS A C 1
ATOM 2003 O O . LYS A 1 249 ? 2.508 2.432 -29.885 1.00 90.69 249 LYS A O 1
ATOM 2008 N N . TYR A 1 250 ? 3.258 1.517 -27.967 1.00 86.44 250 TYR A N 1
ATOM 2009 C CA . TYR A 1 250 ? 3.736 2.769 -27.377 1.00 86.44 250 TYR A CA 1
ATOM 2010 C C . TYR A 1 250 ? 4.850 3.401 -28.209 1.00 86.44 250 TYR A C 1
ATOM 2012 O O . TYR A 1 250 ? 4.761 4.588 -28.506 1.00 86.44 250 TYR A O 1
ATOM 2020 N N . ASP A 1 251 ? 5.826 2.606 -28.660 1.00 84.44 251 ASP A N 1
ATOM 2021 C CA . ASP A 1 251 ? 6.908 3.072 -29.536 1.00 84.44 251 ASP A CA 1
ATOM 2022 C C . ASP A 1 251 ? 6.339 3.741 -30.790 1.00 84.44 251 ASP A C 1
ATOM 2024 O O . ASP A 1 251 ? 6.652 4.891 -31.101 1.00 84.44 251 ASP A O 1
ATOM 2028 N N . LYS A 1 252 ? 5.402 3.056 -31.456 1.00 89.19 252 LYS A N 1
ATOM 2029 C CA . LYS A 1 252 ? 4.730 3.579 -32.645 1.00 89.19 252 LYS A CA 1
ATOM 2030 C C . LYS A 1 252 ? 3.957 4.868 -32.355 1.00 89.19 252 LYS A C 1
ATOM 2032 O O . LYS A 1 252 ? 3.999 5.792 -33.167 1.00 89.19 252 LYS A O 1
ATOM 2037 N N . ASP A 1 253 ? 3.237 4.925 -31.236 1.00 83.75 253 ASP A N 1
ATOM 2038 C CA . ASP A 1 253 ? 2.457 6.098 -30.829 1.00 83.75 253 ASP A CA 1
ATOM 2039 C C . ASP A 1 253 ? 3.377 7.287 -30.467 1.00 83.75 253 ASP A C 1
ATOM 2041 O O . ASP A 1 253 ? 3.012 8.442 -30.694 1.00 83.75 253 ASP A O 1
ATOM 2045 N N . ALA A 1 254 ? 4.595 7.012 -29.987 1.00 79.25 254 ALA A N 1
ATOM 2046 C CA . ALA A 1 254 ? 5.652 7.990 -29.732 1.00 79.25 254 ALA A CA 1
ATOM 2047 C C . ALA A 1 254 ? 6.444 8.400 -30.993 1.00 79.25 254 ALA A C 1
ATOM 2049 O O . ALA A 1 254 ? 7.237 9.342 -30.940 1.00 79.25 254 ALA A O 1
ATOM 2050 N N . GLY A 1 255 ? 6.211 7.740 -32.134 1.00 81.62 255 GLY A N 1
ATOM 2051 C CA . GLY A 1 255 ? 6.896 8.007 -33.402 1.00 81.62 255 GLY A CA 1
ATOM 2052 C C . GLY A 1 255 ? 8.275 7.351 -33.535 1.00 81.62 255 GLY A C 1
ATOM 2053 O O . GLY A 1 255 ? 9.078 7.819 -34.348 1.00 81.62 255 GLY A O 1
ATOM 2054 N N . CYS A 1 256 ? 8.537 6.305 -32.749 1.00 66.31 256 CYS A N 1
ATOM 2055 C CA . CYS A 1 256 ? 9.745 5.481 -32.775 1.00 66.31 256 CYS A CA 1
ATOM 2056 C C . CYS A 1 256 ? 9.566 4.207 -33.618 1.00 66.31 256 CYS A C 1
ATOM 2058 O O . CYS A 1 256 ? 8.429 3.686 -33.722 1.00 66.31 256 CYS A O 1
#

Organism: Culex quinquefasciatus (NCBI:txid7176)

pLDDT: mean 84.53, std 16.93, range [28.97, 98.5]

Solvent-accessible surface area (backbone atoms only — not comparable to full-atom values): 14888 Å² total; per-residue (Å²): 136,90,78,86,79,79,76,82,79,76,82,71,86,73,90,75,84,74,95,68,76,86,74,66,72,51,65,62,56,43,49,50,34,49,52,51,30,38,52,76,53,40,68,83,39,60,72,61,39,54,37,50,74,74,69,52,83,60,102,43,78,55,48,12,40,32,51,47,44,34,36,39,64,73,51,40,30,40,81,88,78,29,28,38,36,16,68,56,52,54,54,28,30,70,77,48,47,93,54,44,89,75,55,68,66,62,49,50,52,48,21,47,55,42,35,71,61,37,67,49,97,53,83,50,33,60,60,43,32,70,66,43,47,66,53,44,76,74,34,49,69,59,49,24,60,58,62,53,64,37,66,76,36,42,50,54,53,69,70,38,94,53,65,67,59,60,41,46,40,32,40,63,72,75,42,66,90,46,46,68,55,53,49,51,32,57,76,69,43,84,61,47,87,94,44,35,70,61,38,48,50,48,32,44,59,66,32,89,92,37,36,88,49,46,57,66,30,50,52,46,47,54,66,42,66,79,34,97,54,38,61,78,78,48,75,68,75,79,49,73,67,61,43,52,56,51,48,56,50,51,37,48,75,73,74,95

Nearest PDB structures (foldseek):
  7tx8-assembly4_D  TM=6.194E-01  e=1.495E-11  Anopheles darlingi
  7u1n-assembly2_B  TM=6.336E-01  e=1.965E-11  Anopheles darlingi
  7tx8-assembly3_C  TM=6.189E-01  e=2.469E-11  Anopheles darlingi
  3ngv-assembly1_A  TM=6.302E-01  e=1.274E-10  Anopheles stephensi
  5v13-assembly1_C  TM=5.414E-01  e=1.329E-06  Aedes aegypti

Sequence (256 aa):
MNIIGISGLIIVAYFSGACSAWKPLSPEETLFTYTRCMEDIAAGDLELAKKWMIWQVEEDPKTACYVKCVVVGLGLFDNSSKTFKGDHILEQYEKYKQYTSQDEAGVKEFQKAVQDLKIVRSSNCLTLLKRYLPVHAKFTDVEQNVFFGKKEITDKIYSSDDPAEVKRDFHMINVADKDAAVDNALNNCKVKEATKATDYNDCLWKDPNLKDLMMPVFDYREVRSESYLHYILNPEPYDVAKVKEKVKKYDKDAGC

Mean predicted aligned error: 12.08 Å

Radius of gyration: 21.09 Å; Cα contacts (8 Å, |Δi|>4): 239; chains: 1; bounding box: 52×69×55 Å

InterPro domains:
  IPR006170 Pheromone/general odorant binding protein [PF01395] (35-103)
  IPR036728 Pheromone/general odorant binding protein superfamily [G3DSA:1.10.238.20] (20-165)
  IPR036728 Pheromone/general odorant binding protein superfamily [SSF47565] (27-97)

Secondary structure (DSSP, 8-state):
-------------------PPP-PPPHHHHHHHHHHHHHHHHTT-HHHHHHHHTT---SSHHHHHHHHHHHHHTTSEETTTTEE--HHHHHHHHHHGGG----HHHHHHHHHHHHTT-B-S---HHHHHHHHHHHHHHHHHHHHHHTT-SHHHHHHHHTS--HHHHHHHHHTTT--TTHHHHHHHHHT----GGGHHHHHHHHHHH-TTTHHHHHHHHHHHHHHHT-TTHHHH--SPP-HHHHHHHHHHHHHHHT-

Foldseek 3Di:
DDDDDDDDPPPPVPPDDDPPDDAADDLVLLLCQLLVLCCVQCVLVVVVSVCVLVVNQDLDQSSLSSVLSNCVSLVQADPVQQFGQLVSLLNLCVVQVVLFPDDVVLSVVLSVLSNVLTHDPDSRSNSVCVSCVVSCVVNVVVCCRSSVSDPSSNVSVVVPPDLVVLCVLCVLLVRNVCSVVSCVLQVPFDADPVCRVVSSLVSQCPRPVRVVVSVVSVLVVVVCVVDSCCCSVPVDRDDSVVSVVVVVVVCVVVVD